Protein AF-A0AA36F3V0-F1 (afdb_monomer)

Sequence (185 aa):
MLFAIDFTSKLYITPETAMGKCVNALGNEHSEYIESVSRIADLITYQSKSPWLWPQFLFNLHPYGNEAAKCLKYLHDFTDKVIEERSALYLKDSKEKTDNEEGDTQRKKMAFLDTLLDHLHKGEIDKKSLREVDTFMFEGHDTTAAGINWTLYFIAAYPHVQKKLQEEVDDFYVVLIFIMRARDS

Organism: Octopus vulgaris (NCBI:txid6645)

Solvent-accessible surface area (backbone atoms only — not comparable to full-atom values): 10494 Å² total; per-residue (Å²): 111,71,70,56,56,54,54,54,57,51,64,60,50,51,57,24,58,40,66,62,44,70,59,83,78,53,62,78,61,48,58,54,54,54,50,34,53,51,50,44,53,52,51,52,53,51,38,73,75,32,75,83,42,62,51,64,70,53,24,58,71,34,73,64,32,55,51,43,52,51,38,50,50,52,50,50,58,50,50,52,52,53,50,52,57,51,53,55,50,49,56,49,60,55,54,61,46,73,78,54,77,88,78,76,88,70,77,67,82,66,27,65,49,54,54,50,51,51,36,38,76,71,65,76,45,56,76,71,61,62,54,49,50,59,52,53,66,56,61,57,47,61,57,51,50,50,52,51,51,52,51,52,49,51,35,72,74,32,64,72,57,38,52,52,54,50,52,57,51,53,52,48,51,55,51,49,53,49,54,55,54,64,71,79,108

InterPro domains:
  IPR001128 Cytochrome P450 [PF00067] (17-171)
  IPR036396 Cytochrome P450 superfamily [G3DSA:1.10.630.10] (5-174)
  IPR036396 Cytochrome P450 superfamily [SSF48264] (14-172)
  IPR050196 Cytochrome P450 Monooxygenases [PTHR24291] (13-171)

Structure (mmCIF, N/CA/C/O backbone):
data_AF-A0AA36F3V0-F1
#
_entry.id   AF-A0AA36F3V0-F1
#
loop_
_atom_site.group_PDB
_atom_site.id
_atom_site.type_symbol
_atom_site.label_atom_id
_atom_site.label_alt_id
_atom_site.label_comp_id
_atom_site.label_asym_id
_atom_site.label_entity_id
_atom_site.label_seq_id
_atom_site.pdbx_PDB_ins_code
_atom_site.Cartn_x
_atom_site.Cartn_y
_atom_site.Cartn_z
_atom_site.occupancy
_atom_site.B_iso_or_equiv
_atom_site.auth_seq_id
_atom_site.auth_comp_id
_atom_site.auth_asym_id
_atom_site.auth_atom_id
_atom_site.pdbx_PDB_model_num
ATOM 1 N N . MET A 1 1 ? 20.977 2.489 -6.189 1.00 26.64 1 MET A N 1
ATOM 2 C CA . MET A 1 1 ? 20.436 3.865 -6.262 1.00 26.64 1 MET A CA 1
ATOM 3 C C . MET A 1 1 ? 19.108 3.908 -7.020 1.00 26.64 1 MET A C 1
ATOM 5 O O . MET A 1 1 ? 18.142 4.354 -6.427 1.00 26.64 1 MET A O 1
ATOM 9 N N . LEU A 1 2 ? 19.005 3.348 -8.237 1.00 28.84 2 LEU A N 1
ATOM 10 C CA . LEU A 1 2 ? 17.730 3.231 -8.981 1.00 28.84 2 LEU A CA 1
ATOM 11 C C . LEU A 1 2 ? 16.624 2.462 -8.224 1.00 28.84 2 LEU A C 1
ATOM 13 O O . LEU A 1 2 ? 15.503 2.941 -8.141 1.00 28.84 2 LEU A O 1
ATOM 17 N N . PHE A 1 3 ? 16.962 1.350 -7.560 1.00 31.94 3 PHE A N 1
ATOM 18 C CA . PHE A 1 3 ? 16.005 0.587 -6.737 1.00 31.94 3 PHE A CA 1
ATOM 19 C C . PHE A 1 3 ? 15.422 1.372 -5.548 1.00 31.94 3 PHE A C 1
ATOM 21 O O . PHE A 1 3 ? 14.297 1.111 -5.141 1.00 31.94 3 PHE A O 1
ATOM 28 N N . ALA A 1 4 ? 16.174 2.331 -4.995 1.00 30.61 4 ALA A N 1
ATOM 29 C CA . ALA A 1 4 ? 15.705 3.138 -3.871 1.00 30.61 4 ALA A CA 1
ATOM 30 C C . ALA A 1 4 ? 14.716 4.215 -4.341 1.00 30.61 4 ALA A C 1
ATOM 32 O O . ALA A 1 4 ? 13.700 4.415 -3.697 1.00 30.61 4 ALA A O 1
ATOM 33 N N . ILE A 1 5 ? 14.973 4.841 -5.497 1.00 34.53 5 ILE A N 1
ATOM 34 C CA . ILE A 1 5 ? 14.104 5.877 -6.080 1.00 34.53 5 ILE A CA 1
ATOM 35 C C . ILE A 1 5 ? 12.755 5.278 -6.530 1.00 34.53 5 ILE A C 1
ATOM 37 O O . ILE A 1 5 ? 11.708 5.898 -6.339 1.00 34.53 5 ILE A O 1
ATOM 41 N N . ASP A 1 6 ? 12.761 4.050 -7.056 1.00 45.22 6 ASP A N 1
ATOM 42 C CA . ASP A 1 6 ? 11.543 3.313 -7.420 1.00 45.22 6 ASP A CA 1
ATOM 43 C C . ASP A 1 6 ? 10.702 2.897 -6.208 1.00 45.22 6 ASP A C 1
ATOM 45 O O . ASP A 1 6 ? 9.479 2.938 -6.277 1.00 45.22 6 ASP A O 1
ATOM 49 N N . PHE A 1 7 ? 11.327 2.484 -5.104 1.00 41.75 7 PHE A N 1
ATOM 50 C CA . PHE A 1 7 ? 10.587 2.086 -3.905 1.00 41.75 7 PHE A CA 1
ATOM 51 C C . PHE A 1 7 ? 9.895 3.288 -3.256 1.00 41.75 7 PHE A C 1
ATOM 53 O O . PHE A 1 7 ? 8.704 3.221 -2.960 1.00 41.75 7 PHE A O 1
ATOM 60 N N . THR A 1 8 ? 10.601 4.419 -3.113 1.00 44.47 8 THR A N 1
ATOM 61 C CA . THR A 1 8 ? 9.999 5.613 -2.514 1.00 44.47 8 THR A CA 1
ATOM 62 C C . THR A 1 8 ? 8.872 6.141 -3.405 1.00 44.47 8 THR A C 1
ATOM 64 O O . THR A 1 8 ? 7.747 6.217 -2.926 1.00 44.47 8 THR A O 1
ATOM 67 N N . SER A 1 9 ? 9.115 6.404 -4.703 1.00 49.09 9 SER A N 1
ATOM 68 C CA . SER A 1 9 ? 8.115 6.939 -5.664 1.00 49.09 9 SER A CA 1
ATOM 69 C C . SER A 1 9 ? 6.788 6.160 -5.695 1.00 49.09 9 SER A C 1
ATOM 71 O O . SER A 1 9 ? 5.719 6.765 -5.747 1.00 49.09 9 SER A O 1
ATOM 73 N N . LYS A 1 10 ? 6.835 4.827 -5.606 1.00 52.16 10 LYS A N 1
ATOM 74 C CA . LYS A 1 10 ? 5.654 3.946 -5.673 1.00 52.16 10 LYS A CA 1
ATOM 75 C C . LYS A 1 10 ? 4.812 3.962 -4.397 1.00 52.16 10 LYS A C 1
ATOM 77 O O . LYS A 1 10 ? 3.583 3.881 -4.466 1.00 52.16 10 LYS A O 1
ATOM 82 N N . LEU A 1 11 ? 5.459 4.128 -3.249 1.00 51.06 11 LEU A N 1
ATOM 83 C CA . LEU A 1 11 ? 4.775 4.283 -1.973 1.00 51.06 11 LEU A CA 1
ATOM 84 C C . LEU A 1 11 ? 4.062 5.647 -1.867 1.00 51.06 11 LEU A C 1
ATOM 86 O O . LEU A 1 11 ? 3.055 5.744 -1.174 1.00 51.06 11 LEU A O 1
ATOM 90 N N . TYR A 1 12 ? 4.504 6.669 -2.619 1.00 50.97 12 TYR A N 1
ATOM 91 C CA . TYR A 1 12 ? 3.799 7.960 -2.705 1.00 50.97 12 TYR A CA 1
ATOM 92 C C . TYR A 1 12 ? 2.482 7.883 -3.506 1.00 50.97 12 TYR A C 1
ATOM 94 O O . TYR A 1 12 ? 1.536 8.583 -3.172 1.00 50.97 12 TYR A O 1
ATOM 102 N N . ILE A 1 13 ? 2.374 7.038 -4.542 1.00 55.84 13 ILE A N 1
ATOM 103 C CA . ILE A 1 13 ? 1.242 7.078 -5.502 1.00 55.84 13 ILE A CA 1
ATOM 104 C C . ILE A 1 13 ? 0.014 6.276 -5.023 1.00 55.84 13 ILE A C 1
ATOM 106 O O . ILE A 1 13 ? -1.134 6.635 -5.313 1.00 55.84 13 ILE A O 1
ATOM 110 N N . THR A 1 14 ? 0.232 5.177 -4.295 1.00 58.88 14 THR A N 1
ATOM 111 C CA . THR A 1 14 ? -0.836 4.230 -3.911 1.00 58.88 14 THR A CA 1
ATOM 112 C C . THR A 1 14 ? -1.824 4.824 -2.895 1.00 58.88 14 THR A C 1
ATOM 114 O O . THR A 1 14 ? -3.032 4.755 -3.144 1.00 58.88 14 THR A O 1
ATOM 117 N N . PRO A 1 15 ? -1.369 5.485 -1.810 1.00 58.41 15 PRO A N 1
ATOM 118 C CA . PRO A 1 15 ? -2.260 6.165 -0.871 1.00 58.41 15 PRO A CA 1
ATOM 119 C C . PRO A 1 15 ? -3.047 7.303 -1.522 1.00 58.41 15 PRO A C 1
ATOM 121 O O . PRO A 1 15 ? -4.247 7.434 -1.288 1.00 58.41 15 PRO A O 1
ATOM 124 N N . GLU A 1 16 ? -2.405 8.069 -2.409 1.00 58.50 16 GLU A N 1
ATOM 125 C CA . GLU A 1 16 ? -3.041 9.183 -3.122 1.00 58.50 16 GLU A CA 1
ATOM 126 C C . GLU A 1 16 ? -4.192 8.718 -4.020 1.00 58.50 16 GLU A C 1
ATOM 128 O O . GLU A 1 16 ? -5.265 9.327 -4.044 1.00 58.50 16 GLU A O 1
ATOM 133 N N . THR A 1 17 ? -3.997 7.595 -4.711 1.00 57.75 17 THR A N 1
ATOM 134 C CA . THR A 1 17 ? -4.972 7.055 -5.667 1.00 57.75 17 THR A CA 1
ATOM 135 C C . THR A 1 17 ? -6.098 6.275 -4.978 1.00 57.75 17 THR A C 1
ATOM 137 O O . THR A 1 17 ? -7.255 6.379 -5.388 1.00 57.75 17 THR A O 1
ATOM 140 N N . ALA A 1 18 ? -5.793 5.511 -3.921 1.00 58.06 18 ALA A N 1
ATOM 141 C CA . ALA A 1 18 ? -6.774 4.678 -3.218 1.00 58.06 18 ALA A CA 1
ATOM 142 C C . ALA A 1 18 ? -7.636 5.469 -2.214 1.00 58.06 18 ALA A C 1
ATOM 144 O O . ALA A 1 18 ? -8.846 5.239 -2.134 1.00 58.06 18 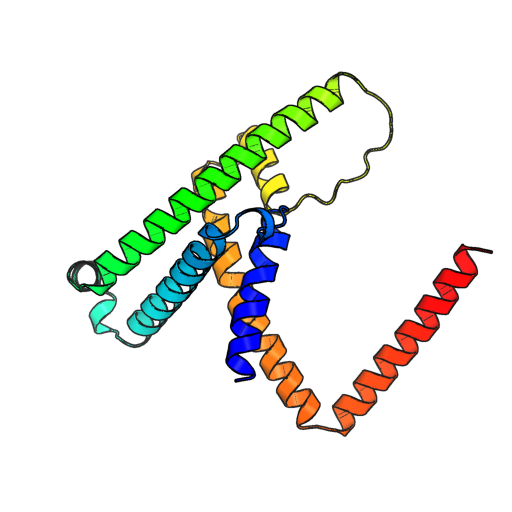ALA A O 1
ATOM 145 N N . MET A 1 19 ? -7.042 6.424 -1.482 1.00 61.78 19 MET A N 1
ATOM 146 C CA . MET A 1 19 ? -7.750 7.247 -0.487 1.00 61.78 19 MET A CA 1
ATOM 147 C C . MET A 1 19 ? -8.376 8.517 -1.100 1.00 61.78 19 MET A C 1
ATOM 149 O O . MET A 1 19 ? -9.265 9.129 -0.500 1.00 61.78 19 MET A O 1
ATOM 153 N N . GLY A 1 20 ? -7.976 8.902 -2.319 1.00 54.28 20 GLY A N 1
ATOM 154 C CA . GLY A 1 20 ? -8.553 10.019 -3.082 1.00 54.28 20 GLY A CA 1
ATOM 155 C C . GLY A 1 20 ? -8.263 11.411 -2.506 1.00 54.28 20 GLY A C 1
ATOM 156 O O . GLY A 1 20 ? -9.019 12.350 -2.747 1.00 54.28 20 GLY A O 1
ATOM 157 N N . LYS A 1 21 ? -7.174 11.551 -1.745 1.00 55.44 21 LYS A N 1
ATOM 158 C CA . LYS A 1 21 ? -6.619 12.828 -1.271 1.00 55.44 21 LYS A CA 1
ATOM 159 C C . LYS A 1 21 ? -5.139 12.844 -1.643 1.00 55.44 21 LYS A C 1
ATOM 161 O O . LYS A 1 21 ? -4.474 11.827 -1.470 1.00 55.44 21 LYS A O 1
ATOM 166 N N . CYS A 1 22 ? -4.614 13.976 -2.119 1.00 46.00 22 CYS A N 1
ATOM 167 C CA . CYS A 1 22 ? -3.167 14.155 -2.234 1.00 46.00 22 CYS A CA 1
ATOM 168 C C . CYS A 1 22 ? -2.576 14.069 -0.821 1.00 46.00 22 CYS A C 1
ATOM 170 O O . CYS A 1 22 ? -2.712 14.996 -0.021 1.00 46.00 22 CYS A O 1
ATOM 172 N N . VAL A 1 23 ? -1.959 12.938 -0.499 1.00 50.69 23 VAL A N 1
ATOM 173 C CA . VAL A 1 23 ? -1.292 12.661 0.778 1.00 50.69 23 VAL A CA 1
ATOM 174 C C . VAL A 1 23 ? -0.103 13.616 0.974 1.00 50.69 23 VAL A C 1
ATOM 176 O O . VAL A 1 23 ? 0.283 13.900 2.104 1.00 50.69 23 VAL A O 1
ATOM 179 N N . ASN A 1 24 ? 0.358 14.269 -0.101 1.00 44.59 24 ASN A N 1
ATOM 180 C CA . ASN A 1 24 ? 1.219 15.459 -0.076 1.00 44.59 24 ASN A CA 1
ATOM 181 C C . ASN A 1 24 ? 0.695 16.666 0.745 1.00 44.59 24 ASN A C 1
ATOM 183 O O . ASN A 1 24 ? 1.465 17.584 1.021 1.00 44.59 24 ASN A O 1
ATOM 187 N N . ALA A 1 25 ? -0.576 16.704 1.165 1.00 42.97 25 ALA A N 1
ATOM 188 C CA . ALA A 1 25 ? -1.109 17.787 2.002 1.00 42.97 25 ALA A CA 1
ATOM 189 C C . ALA A 1 25 ? -0.747 17.676 3.505 1.00 42.97 25 ALA A C 1
ATOM 191 O O . ALA A 1 25 ? -1.062 18.594 4.260 1.00 42.97 25 ALA A O 1
ATOM 192 N N . LEU A 1 26 ? -0.109 16.578 3.946 1.00 44.53 26 LEU A N 1
ATOM 193 C CA . LEU A 1 26 ? 0.084 16.233 5.371 1.00 44.53 26 LEU A CA 1
ATOM 194 C C . LEU A 1 26 ? 1.526 16.363 5.913 1.00 44.53 26 LEU A C 1
ATOM 196 O O . LEU A 1 26 ? 1.774 16.059 7.077 1.00 44.53 26 LEU A O 1
ATOM 200 N N . GLY A 1 27 ? 2.487 16.875 5.138 1.00 55.47 27 GLY A N 1
ATOM 201 C CA . GLY A 1 27 ? 3.830 17.194 5.656 1.00 55.47 27 GLY A CA 1
ATOM 202 C C . GLY A 1 27 ? 4.539 16.017 6.359 1.00 55.47 27 GLY A C 1
ATOM 203 O O . GLY A 1 27 ? 4.575 14.912 5.827 1.00 55.47 27 GLY A O 1
ATOM 204 N N . ASN A 1 28 ? 5.120 16.260 7.544 1.00 56.44 28 ASN A N 1
ATOM 205 C CA . ASN A 1 28 ? 5.977 15.320 8.298 1.00 56.44 28 ASN A CA 1
ATOM 206 C C . ASN A 1 28 ? 5.292 13.984 8.681 1.00 56.44 28 ASN A C 1
ATOM 208 O O . ASN A 1 28 ? 5.980 12.986 8.861 1.00 56.44 28 ASN A O 1
ATOM 212 N N . GLU A 1 29 ? 3.956 13.930 8.767 1.00 56.84 29 GLU A N 1
ATOM 213 C CA . GLU A 1 29 ? 3.217 12.684 9.067 1.00 56.84 29 GLU A CA 1
ATOM 214 C C . GLU A 1 29 ? 3.319 11.654 7.920 1.00 56.84 29 GLU A C 1
ATOM 216 O O . GLU A 1 29 ? 3.210 10.446 8.129 1.00 56.84 29 GLU A O 1
ATOM 221 N N . HIS A 1 30 ? 3.604 12.116 6.698 1.00 57.97 30 HIS A N 1
ATOM 222 C CA . HIS A 1 30 ? 3.760 11.277 5.512 1.00 57.97 30 HIS A CA 1
ATOM 223 C C . HIS A 1 30 ? 4.981 10.352 5.591 1.00 57.97 30 HIS A C 1
ATOM 225 O O . HIS A 1 30 ? 4.923 9.211 5.127 1.00 57.97 30 HIS A O 1
ATOM 231 N N . SER A 1 31 ? 6.113 10.831 6.123 1.00 65.44 31 SER A N 1
ATOM 232 C CA . SER A 1 31 ? 7.315 9.995 6.214 1.00 65.44 31 SER A CA 1
ATOM 233 C C . SER A 1 31 ? 7.139 8.893 7.246 1.00 65.44 31 SER A C 1
ATOM 235 O O . SER A 1 31 ? 7.567 7.774 6.997 1.00 65.44 31 SER A O 1
ATOM 237 N N . GLU A 1 32 ? 6.458 9.183 8.356 1.00 72.69 32 GLU A N 1
ATOM 238 C CA . GLU A 1 32 ? 6.246 8.227 9.444 1.00 72.69 32 GLU A CA 1
ATOM 239 C C . GLU A 1 32 ? 5.285 7.094 9.060 1.00 72.69 32 GLU A C 1
ATOM 241 O O . GLU A 1 32 ? 5.544 5.936 9.396 1.00 72.69 32 GLU A O 1
ATOM 246 N N . TYR A 1 33 ? 4.210 7.384 8.313 1.00 74.44 33 TYR A N 1
ATOM 247 C CA . TYR A 1 33 ? 3.323 6.343 7.775 1.00 74.44 33 TYR A CA 1
ATOM 248 C C . TYR A 1 33 ? 4.072 5.415 6.819 1.00 74.44 33 TYR A C 1
ATOM 250 O O . TYR A 1 33 ? 4.050 4.195 6.973 1.00 74.44 33 TYR A O 1
ATOM 258 N N . ILE A 1 34 ? 4.798 6.003 5.870 1.00 71.12 34 ILE A N 1
ATOM 259 C CA . ILE A 1 34 ? 5.607 5.269 4.898 1.00 71.12 34 ILE A CA 1
ATOM 260 C C . ILE A 1 34 ? 6.680 4.415 5.571 1.00 71.12 34 ILE A C 1
ATOM 262 O O . ILE A 1 34 ? 6.855 3.246 5.226 1.00 71.12 34 ILE A O 1
ATOM 266 N N . GLU A 1 35 ? 7.386 4.986 6.541 1.00 79.00 35 GLU A N 1
ATOM 267 C CA . GLU A 1 35 ? 8.418 4.294 7.300 1.00 79.00 35 GLU A CA 1
ATOM 268 C C . GLU A 1 35 ? 7.816 3.136 8.101 1.00 79.00 35 GLU A C 1
ATOM 270 O O . GLU A 1 35 ? 8.361 2.034 8.092 1.00 79.00 35 GLU A O 1
ATOM 275 N N . SER A 1 36 ? 6.644 3.341 8.707 1.00 81.38 36 SER A N 1
ATOM 276 C CA . SER A 1 36 ? 5.917 2.296 9.433 1.00 81.38 36 SER A CA 1
ATOM 277 C C . SER A 1 36 ? 5.482 1.150 8.516 1.00 81.38 36 SER A C 1
ATOM 279 O O . SER A 1 36 ? 5.651 -0.015 8.879 1.00 81.38 36 SER A O 1
ATOM 281 N N . VAL A 1 37 ? 4.978 1.455 7.315 1.00 75.75 37 VAL A N 1
ATOM 282 C CA . VAL A 1 37 ? 4.603 0.449 6.305 1.00 75.75 37 VAL A CA 1
ATOM 283 C C . VAL A 1 37 ? 5.824 -0.346 5.843 1.00 75.75 37 VAL A C 1
ATOM 285 O O . VAL A 1 37 ? 5.805 -1.578 5.876 1.00 75.75 37 VAL A O 1
ATOM 288 N N . SER A 1 38 ? 6.912 0.342 5.482 1.00 77.94 38 SER A N 1
ATOM 289 C CA . SER A 1 38 ? 8.169 -0.302 5.080 1.00 77.94 38 SER A CA 1
ATOM 290 C C . SER A 1 38 ? 8.717 -1.188 6.197 1.00 77.94 38 SER A C 1
ATOM 292 O O . SER A 1 38 ? 9.179 -2.302 5.947 1.00 77.94 38 SER A O 1
ATOM 294 N N . ARG A 1 39 ? 8.630 -0.728 7.450 1.00 83.38 39 ARG A N 1
ATOM 295 C CA . ARG A 1 39 ? 9.113 -1.485 8.602 1.00 83.38 39 ARG A CA 1
ATOM 296 C C . ARG A 1 39 ? 8.295 -2.750 8.838 1.00 83.38 39 ARG A C 1
ATOM 298 O O . ARG A 1 39 ? 8.876 -3.798 9.112 1.00 83.38 39 ARG A O 1
ATOM 305 N N . ILE A 1 40 ? 6.971 -2.684 8.700 1.00 82.75 40 ILE A N 1
ATOM 306 C CA . ILE A 1 40 ? 6.099 -3.865 8.779 1.00 82.75 40 ILE A CA 1
ATOM 307 C C . ILE A 1 40 ? 6.453 -4.872 7.677 1.00 82.75 40 ILE A C 1
ATOM 309 O O . ILE A 1 40 ? 6.588 -6.060 7.974 1.00 82.75 40 ILE A O 1
ATOM 313 N N . ALA A 1 41 ? 6.674 -4.420 6.438 1.00 78.12 41 ALA A N 1
ATOM 314 C CA . ALA A 1 41 ? 7.063 -5.294 5.328 1.00 78.12 41 ALA A CA 1
ATOM 315 C C . ALA A 1 41 ? 8.388 -6.035 5.593 1.00 78.12 41 ALA A C 1
ATOM 317 O O . ALA A 1 41 ? 8.487 -7.249 5.368 1.00 78.12 41 ALA A O 1
ATOM 318 N N . ASP A 1 42 ? 9.385 -5.342 6.149 1.00 80.75 42 ASP A N 1
ATOM 319 C CA . ASP A 1 42 ? 10.658 -5.948 6.554 1.00 80.75 42 ASP A CA 1
ATOM 320 C C . ASP A 1 42 ? 10.467 -7.011 7.642 1.00 80.75 42 ASP A C 1
ATOM 322 O O . ASP A 1 42 ? 11.038 -8.104 7.564 1.00 80.75 42 ASP A O 1
ATOM 326 N N . LEU A 1 43 ? 9.643 -6.713 8.652 1.00 82.81 43 LEU A N 1
ATOM 327 C CA . LEU A 1 43 ? 9.354 -7.629 9.756 1.00 82.81 43 LEU A CA 1
ATOM 328 C C . LEU A 1 43 ? 8.617 -8.885 9.269 1.00 82.81 43 LEU A C 1
ATOM 330 O O . LEU A 1 43 ? 8.991 -9.994 9.658 1.00 82.81 43 LEU A O 1
ATOM 334 N N . ILE A 1 44 ? 7.640 -8.738 8.369 1.00 80.25 44 ILE A N 1
ATOM 335 C CA . ILE A 1 44 ? 6.926 -9.860 7.737 1.00 80.25 44 ILE A CA 1
ATOM 336 C C . ILE A 1 44 ? 7.888 -10.701 6.893 1.00 80.25 44 ILE A C 1
ATOM 338 O O . ILE A 1 44 ? 7.876 -11.932 6.964 1.00 80.25 44 ILE A O 1
ATOM 342 N N . THR A 1 45 ? 8.769 -10.061 6.123 1.00 80.56 45 THR A N 1
ATOM 343 C CA . THR A 1 45 ? 9.775 -10.757 5.309 1.00 80.56 45 THR A CA 1
ATOM 344 C C . THR A 1 45 ? 10.750 -11.541 6.184 1.00 80.56 45 THR A C 1
ATOM 346 O O . THR A 1 45 ? 11.107 -12.682 5.872 1.00 80.56 45 THR A O 1
ATOM 349 N N . TYR A 1 46 ? 11.175 -10.955 7.302 1.00 81.31 46 TYR A N 1
ATOM 350 C CA . TYR A 1 46 ? 12.043 -11.615 8.269 1.00 81.31 46 TYR A CA 1
ATOM 351 C C . TYR A 1 46 ? 11.349 -12.807 8.938 1.00 81.31 46 TYR A C 1
ATOM 353 O O . TYR A 1 46 ? 11.937 -13.888 9.023 1.00 81.31 46 TYR A O 1
ATOM 361 N N . GLN A 1 47 ? 10.087 -12.642 9.349 1.00 81.94 47 GLN A N 1
ATOM 362 C CA . GLN A 1 47 ? 9.267 -13.719 9.904 1.00 81.94 47 GLN A CA 1
ATOM 363 C C . GLN A 1 47 ? 9.071 -14.852 8.889 1.00 81.94 47 GLN A C 1
ATOM 365 O O . GLN A 1 47 ? 9.224 -16.024 9.227 1.00 81.94 47 GLN A O 1
ATOM 370 N N . SER A 1 48 ? 8.823 -14.517 7.623 1.00 78.31 48 SER A N 1
ATOM 371 C CA . SER A 1 48 ? 8.660 -15.489 6.534 1.00 78.31 48 SER A CA 1
ATOM 372 C C . SER A 1 48 ? 9.918 -16.336 6.320 1.00 78.31 48 SER A C 1
ATOM 374 O O . SER A 1 48 ? 9.825 -17.534 6.066 1.00 78.31 48 SER A O 1
ATOM 376 N N . LYS A 1 49 ? 11.104 -15.736 6.484 1.00 81.06 49 LYS A N 1
ATOM 377 C CA . LYS A 1 49 ? 12.407 -16.418 6.378 1.00 81.06 49 LYS A CA 1
ATOM 378 C C . LYS A 1 49 ? 12.819 -17.175 7.646 1.00 81.06 49 LYS A C 1
ATOM 380 O O . LYS A 1 49 ? 13.801 -17.913 7.605 1.00 81.06 49 LYS A O 1
ATOM 385 N N . SER A 1 50 ? 12.087 -17.007 8.747 1.00 84.81 50 SER A N 1
ATOM 386 C CA . SER A 1 50 ? 12.444 -17.524 10.072 1.00 84.81 50 SER A CA 1
ATOM 387 C C . SER A 1 50 ? 11.322 -18.407 10.635 1.00 84.81 50 SER A C 1
ATOM 389 O O . SER A 1 50 ? 10.529 -17.934 11.451 1.00 84.81 50 SER A O 1
ATOM 391 N N . PRO A 1 51 ? 11.239 -19.700 10.257 1.00 86.94 51 PRO A N 1
ATOM 392 C CA . PRO A 1 51 ? 10.126 -20.576 10.644 1.00 86.94 51 PRO A CA 1
ATOM 393 C C . PRO A 1 51 ? 9.894 -20.719 12.156 1.00 86.94 51 PRO A C 1
ATOM 395 O O . PRO A 1 51 ? 8.777 -20.973 12.601 1.00 86.94 51 PRO A O 1
ATOM 398 N N . TRP A 1 52 ? 10.929 -20.508 12.975 1.00 87.12 52 TRP A N 1
ATOM 399 C CA . TRP A 1 52 ? 10.829 -20.519 14.440 1.00 87.12 52 TRP A CA 1
ATOM 400 C C . TRP A 1 52 ? 10.071 -19.313 15.023 1.00 87.12 52 TRP A C 1
ATOM 402 O O . TRP A 1 52 ? 9.701 -19.344 16.191 1.00 87.12 52 TRP A O 1
ATOM 412 N N . LEU A 1 53 ? 9.816 -18.266 14.232 1.00 84.94 53 LEU A N 1
ATOM 413 C CA . LEU A 1 53 ? 9.020 -17.093 14.616 1.00 84.94 53 LEU A CA 1
ATOM 414 C C . LEU A 1 53 ? 7.578 -17.143 14.084 1.00 84.94 53 LEU A C 1
ATOM 416 O O . LEU A 1 53 ? 6.840 -16.171 14.226 1.00 84.94 53 LEU A O 1
ATOM 420 N N . TRP A 1 54 ? 7.152 -18.247 13.466 1.00 84.25 54 TRP A N 1
ATOM 421 C CA . TRP A 1 54 ? 5.761 -18.412 13.026 1.00 84.25 54 TRP A CA 1
ATOM 422 C C . TRP A 1 54 ? 4.772 -18.595 14.182 1.00 84.25 54 TRP A C 1
ATOM 424 O O . TRP A 1 54 ? 3.675 -18.041 14.104 1.00 84.25 54 TRP A O 1
ATOM 434 N N . PRO A 1 55 ? 5.104 -19.314 15.276 1.00 89.44 55 PRO A N 1
ATOM 435 C CA . PRO A 1 55 ? 4.211 -19.374 16.423 1.00 89.44 55 PRO A CA 1
ATOM 436 C C . PRO A 1 55 ? 4.036 -17.985 17.047 1.00 89.44 55 PRO A C 1
ATOM 438 O O . PRO A 1 55 ? 5.008 -17.368 17.489 1.00 89.44 55 PRO A O 1
ATOM 441 N N . GLN A 1 56 ? 2.785 -17.523 17.144 1.00 79.88 56 GLN A N 1
ATOM 442 C CA . GLN A 1 56 ? 2.440 -16.176 17.623 1.00 79.88 56 GLN A CA 1
ATOM 443 C C . GLN A 1 56 ? 3.080 -15.844 18.979 1.00 79.88 56 GLN A C 1
ATOM 445 O O . GLN A 1 56 ? 3.501 -14.718 19.216 1.00 79.88 56 GLN A O 1
ATOM 450 N N . PHE A 1 57 ? 3.185 -16.830 19.875 1.00 84.81 57 PHE A N 1
ATOM 451 C CA . PHE A 1 57 ? 3.777 -16.628 21.196 1.00 84.81 57 PHE A CA 1
ATOM 452 C C . PHE A 1 57 ? 5.280 -16.311 21.128 1.00 84.81 57 PHE A C 1
ATOM 454 O O . PHE A 1 57 ? 5.742 -15.434 21.852 1.00 84.81 57 PHE A O 1
ATOM 461 N N . LEU A 1 58 ? 6.032 -16.984 20.245 1.00 83.56 58 LEU A N 1
ATOM 462 C CA . LEU A 1 58 ? 7.468 -16.742 20.057 1.00 83.56 58 LEU A CA 1
ATOM 463 C C . LEU A 1 58 ? 7.698 -15.392 19.396 1.00 83.56 58 LEU A C 1
ATOM 465 O O . LEU A 1 58 ? 8.601 -14.661 19.791 1.00 83.56 58 LEU A O 1
ATOM 469 N N . PHE A 1 59 ? 6.845 -15.043 18.436 1.00 82.25 59 PHE A N 1
ATOM 470 C CA . PHE A 1 59 ? 6.888 -13.743 17.785 1.00 82.25 59 PHE A CA 1
ATOM 471 C C . PHE A 1 59 ? 6.606 -12.597 18.762 1.00 82.25 59 PHE A C 1
ATOM 473 O O . PHE A 1 59 ? 7.368 -11.638 18.815 1.00 82.25 59 PHE A O 1
ATOM 480 N N . ASN A 1 60 ? 5.563 -12.726 19.588 1.00 82.56 60 ASN A N 1
ATOM 481 C CA . ASN A 1 60 ? 5.184 -11.713 20.575 1.00 82.56 60 ASN A CA 1
ATOM 482 C C . ASN A 1 60 ? 6.211 -11.568 21.708 1.00 82.56 60 ASN A C 1
ATOM 484 O O . ASN A 1 60 ? 6.319 -10.496 22.299 1.00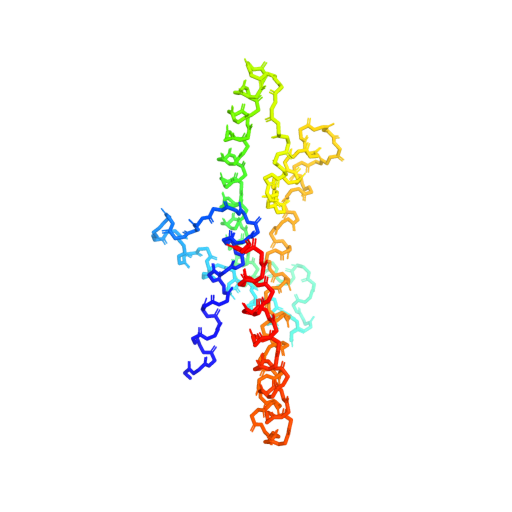 82.56 60 ASN A O 1
ATOM 488 N N . LEU A 1 61 ? 6.955 -12.635 22.019 1.00 85.19 61 LEU A N 1
ATOM 489 C CA . LEU A 1 61 ? 8.059 -12.589 22.979 1.00 85.19 61 LEU A CA 1
ATOM 490 C C . LEU A 1 61 ? 9.315 -11.942 22.376 1.00 85.19 61 LEU A C 1
ATOM 492 O O . LEU A 1 61 ? 10.122 -11.355 23.096 1.00 85.19 61 LEU A O 1
ATOM 496 N N . HIS A 1 62 ? 9.483 -12.037 21.056 1.00 85.12 62 HIS A N 1
ATOM 497 C CA . HIS A 1 62 ? 10.572 -11.392 20.338 1.00 85.12 62 HIS A CA 1
ATOM 498 C C . HIS A 1 62 ? 10.374 -9.861 20.320 1.00 85.12 62 HIS A C 1
ATOM 500 O O . HIS A 1 62 ? 9.248 -9.392 20.136 1.00 85.12 62 HIS A O 1
ATOM 506 N N . PRO A 1 63 ? 11.438 -9.037 20.424 1.00 83.38 63 PRO A N 1
ATOM 507 C CA . PRO A 1 63 ? 11.325 -7.573 20.331 1.00 83.38 63 PRO A CA 1
ATOM 508 C C . PRO A 1 63 ? 10.630 -7.091 19.045 1.00 83.38 63 PRO A C 1
ATOM 510 O O . PRO A 1 63 ? 9.949 -6.068 19.054 1.00 83.38 63 PRO A O 1
ATOM 513 N N . TYR A 1 64 ? 10.737 -7.877 17.971 1.00 82.38 64 TYR A N 1
ATOM 514 C CA . TYR A 1 64 ? 10.070 -7.637 16.688 1.00 82.38 64 TYR A CA 1
ATOM 515 C C . TYR A 1 64 ? 8.543 -7.714 16.759 1.00 82.38 64 TYR A C 1
ATOM 517 O O . TYR A 1 64 ? 7.884 -6.977 16.034 1.00 82.38 64 TYR A O 1
ATOM 525 N N . GLY A 1 65 ? 7.965 -8.538 17.640 1.00 82.56 65 GLY A N 1
ATOM 526 C CA . GLY A 1 65 ? 6.512 -8.581 17.812 1.00 82.56 65 GLY A CA 1
ATOM 527 C C . GLY A 1 65 ? 5.967 -7.294 18.424 1.00 82.56 65 GLY A C 1
ATOM 528 O O . GLY A 1 65 ? 4.956 -6.764 17.971 1.00 82.56 65 GLY A O 1
ATOM 529 N N . ASN A 1 66 ? 6.679 -6.737 19.407 1.00 85.62 66 ASN A N 1
ATOM 530 C CA . ASN A 1 66 ? 6.319 -5.453 20.010 1.00 85.62 66 ASN A CA 1
ATOM 531 C C . ASN A 1 66 ? 6.511 -4.290 19.020 1.00 85.62 66 ASN A C 1
ATOM 533 O O . ASN A 1 66 ? 5.695 -3.375 18.959 1.00 85.62 66 ASN A O 1
ATOM 537 N N . GLU A 1 67 ? 7.569 -4.336 18.211 1.00 87.38 67 GLU A N 1
ATOM 538 C CA . GLU A 1 67 ? 7.802 -3.359 17.146 1.00 87.38 67 GLU A CA 1
ATOM 539 C C . GLU A 1 67 ? 6.699 -3.395 16.078 1.00 87.38 67 GLU A C 1
ATOM 541 O O . GLU A 1 67 ? 6.099 -2.360 15.791 1.00 87.38 67 GLU A O 1
ATOM 546 N N . ALA A 1 6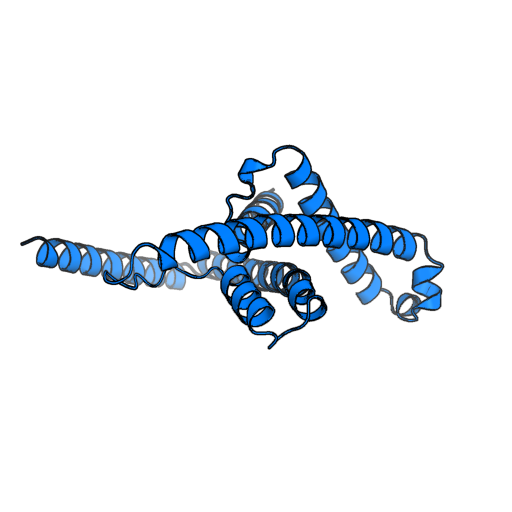8 ? 6.347 -4.585 15.581 1.00 84.31 68 ALA A N 1
ATOM 547 C CA . ALA A 1 68 ? 5.246 -4.767 14.637 1.00 84.31 68 ALA A CA 1
ATOM 548 C C . ALA A 1 68 ? 3.916 -4.255 15.209 1.00 84.31 68 ALA A C 1
ATOM 550 O O . ALA A 1 68 ? 3.178 -3.557 14.519 1.00 84.31 68 ALA A O 1
ATOM 551 N N . ALA A 1 69 ? 3.628 -4.539 16.484 1.00 85.81 69 ALA A N 1
ATOM 552 C CA . ALA A 1 69 ? 2.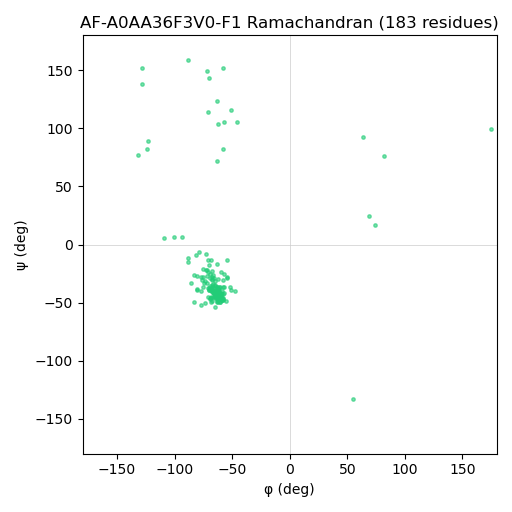414 -4.067 17.144 1.00 85.81 69 ALA A CA 1
ATOM 553 C C . ALA A 1 69 ? 2.346 -2.532 17.242 1.00 85.81 69 ALA A C 1
ATOM 555 O O . ALA A 1 69 ? 1.268 -1.958 17.091 1.00 85.81 69 ALA A O 1
ATOM 556 N N . LYS A 1 70 ? 3.479 -1.852 17.465 1.00 88.00 70 LYS A N 1
ATOM 557 C CA . LYS A 1 70 ? 3.543 -0.380 17.480 1.00 88.00 70 LYS A CA 1
ATOM 558 C C . LYS A 1 70 ? 3.296 0.213 16.098 1.00 88.00 70 LYS A C 1
ATOM 560 O O . LYS A 1 70 ? 2.472 1.117 15.983 1.00 88.00 70 LYS A O 1
ATOM 565 N N . CYS A 1 71 ? 3.970 -0.306 15.072 1.00 84.25 71 CYS A N 1
ATOM 566 C CA . CYS A 1 71 ? 3.776 0.151 13.697 1.00 84.25 71 CYS A CA 1
ATOM 567 C C . CYS A 1 71 ? 2.334 -0.095 13.234 1.00 84.25 71 CYS A C 1
ATOM 569 O O . CYS A 1 71 ? 1.724 0.790 12.646 1.00 84.25 71 CYS A O 1
ATOM 571 N N . LEU A 1 72 ? 1.760 -1.258 13.561 1.00 82.69 72 LEU A N 1
ATOM 572 C CA . LEU A 1 72 ? 0.382 -1.595 13.207 1.00 82.69 72 LEU A CA 1
ATOM 573 C C . LEU A 1 72 ? -0.625 -0.681 13.913 1.00 82.69 72 LEU A C 1
ATOM 575 O O . LEU A 1 72 ? -1.588 -0.233 13.300 1.00 82.69 72 LEU A O 1
ATOM 579 N N . LYS A 1 73 ? -0.384 -0.355 15.189 1.00 85.88 73 LYS A N 1
ATOM 580 C CA . LYS A 1 73 ? -1.211 0.610 15.915 1.00 85.88 73 LYS A CA 1
ATOM 581 C C . LYS A 1 73 ? -1.181 1.985 15.245 1.00 85.88 73 LYS A C 1
ATOM 583 O O . LYS A 1 73 ? -2.237 2.562 15.032 1.00 85.88 73 LYS A O 1
ATOM 588 N N . TYR A 1 74 ? 0.004 2.478 14.886 1.00 84.31 74 TYR A N 1
ATOM 589 C CA . TYR A 1 74 ? 0.138 3.753 14.180 1.00 84.31 74 TYR A CA 1
ATOM 590 C C . TYR A 1 74 ? -0.592 3.737 12.832 1.00 84.31 74 TYR A C 1
ATOM 592 O O . TYR A 1 74 ? -1.296 4.687 12.506 1.00 84.31 74 TYR A O 1
ATOM 600 N N . LEU A 1 75 ? -0.458 2.643 12.074 1.00 77.62 75 LEU A N 1
ATOM 601 C CA . LEU A 1 75 ? -1.126 2.467 10.787 1.00 77.62 75 LEU A CA 1
ATOM 602 C C . LEU A 1 75 ? -2.648 2.564 10.932 1.00 77.62 75 LEU A C 1
ATOM 604 O O . LEU A 1 75 ? -3.285 3.327 10.213 1.00 77.62 75 LEU A O 1
ATOM 608 N N . HIS A 1 76 ? -3.210 1.852 11.909 1.00 79.88 76 HIS A N 1
ATOM 609 C CA . HIS A 1 76 ? -4.641 1.901 12.190 1.00 79.88 76 HIS A CA 1
ATOM 610 C C . HIS A 1 76 ? -5.091 3.283 12.672 1.00 79.88 76 HIS A C 1
ATOM 612 O O . HIS A 1 76 ? -6.085 3.792 12.168 1.00 79.88 76 HIS A O 1
ATOM 618 N N . ASP A 1 77 ? -4.340 3.919 13.577 1.00 83.00 77 ASP A N 1
ATOM 619 C CA . ASP A 1 77 ? -4.646 5.271 14.059 1.00 83.00 77 ASP A CA 1
ATOM 620 C C . ASP A 1 77 ? -4.636 6.289 12.898 1.00 83.00 77 ASP A C 1
ATOM 622 O O . ASP A 1 77 ? -5.448 7.215 12.863 1.00 83.00 77 ASP A O 1
ATOM 626 N N . PHE A 1 78 ? -3.730 6.127 11.927 1.00 77.44 78 PHE A N 1
ATOM 627 C CA . PHE A 1 78 ? -3.679 6.953 10.722 1.00 77.44 78 PHE A CA 1
ATOM 628 C C . PHE A 1 78 ? -4.886 6.704 9.809 1.00 77.44 78 PHE A C 1
ATOM 630 O O . PHE A 1 78 ? -5.559 7.651 9.397 1.00 77.44 78 PHE A O 1
ATOM 637 N N . THR A 1 79 ? -5.193 5.443 9.515 1.00 73.81 79 THR A N 1
ATOM 638 C CA . THR A 1 79 ? -6.311 5.078 8.640 1.00 73.81 79 THR A CA 1
ATOM 639 C C . THR A 1 79 ? -7.656 5.493 9.234 1.00 73.81 79 THR A C 1
ATOM 641 O O . THR A 1 79 ? -8.491 6.042 8.513 1.00 73.81 79 THR A O 1
ATOM 644 N N . ASP A 1 80 ? -7.847 5.343 10.547 1.00 79.50 80 ASP A N 1
ATOM 645 C CA . ASP A 1 80 ? -9.051 5.796 11.248 1.00 79.50 80 ASP A CA 1
ATOM 646 C C . ASP A 1 80 ? -9.253 7.315 11.095 1.00 79.50 80 ASP A C 1
ATOM 648 O O . ASP A 1 80 ? -10.358 7.755 10.768 1.00 79.50 80 ASP A O 1
ATOM 652 N N . LYS A 1 81 ? -8.188 8.124 11.212 1.00 79.75 81 LYS A N 1
ATOM 653 C CA . LYS A 1 81 ? -8.260 9.578 10.962 1.00 79.75 81 LYS A CA 1
ATOM 654 C C . LYS A 1 81 ? -8.680 9.898 9.527 1.00 79.75 81 LYS A C 1
ATOM 656 O O . LYS A 1 81 ? -9.546 10.746 9.312 1.00 79.75 81 LYS A O 1
ATOM 661 N N . VAL A 1 82 ? -8.090 9.225 8.536 1.00 74.88 82 VAL A N 1
ATOM 662 C CA . VAL A 1 82 ? -8.423 9.446 7.117 1.00 74.88 82 VAL A CA 1
ATOM 663 C C . VAL A 1 82 ? -9.884 9.091 6.836 1.00 74.88 82 VAL A C 1
ATOM 665 O O . VAL A 1 82 ? -10.580 9.827 6.129 1.00 74.88 82 VAL A O 1
ATOM 668 N N . ILE A 1 83 ? -10.363 7.986 7.408 1.00 75.31 83 ILE A N 1
ATOM 669 C CA . ILE A 1 83 ? -11.757 7.550 7.314 1.00 75.31 83 ILE A CA 1
ATOM 670 C C . ILE A 1 83 ? -12.691 8.594 7.928 1.00 75.31 83 ILE A C 1
ATOM 672 O O . ILE A 1 83 ? -13.689 8.957 7.303 1.00 75.31 83 ILE A O 1
ATOM 676 N N . GLU A 1 84 ? -12.382 9.097 9.124 1.00 79.69 84 GLU A N 1
ATOM 677 C CA . GLU A 1 84 ? -13.190 10.119 9.792 1.00 79.69 84 GLU A CA 1
ATOM 678 C 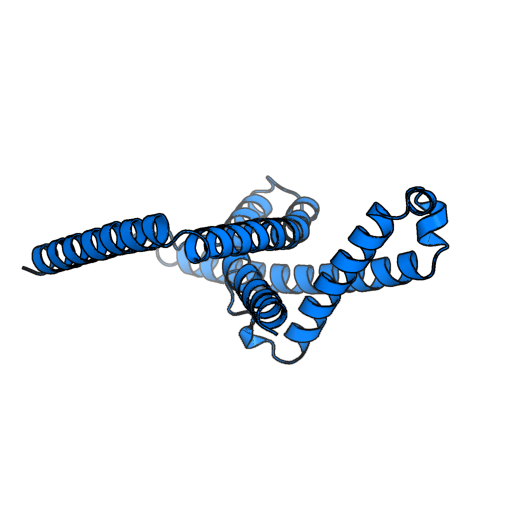C . GLU A 1 84 ? -13.278 11.398 8.954 1.00 79.69 84 GLU A C 1
ATOM 680 O O . GLU A 1 84 ? -14.385 11.866 8.666 1.00 79.69 84 GLU A O 1
ATOM 685 N N . GLU A 1 85 ? -12.146 11.913 8.467 1.00 76.69 85 GLU A N 1
ATOM 686 C CA . GLU A 1 85 ? -12.114 13.092 7.595 1.00 76.69 85 GLU A CA 1
ATOM 687 C C . GLU A 1 85 ? -12.940 12.893 6.318 1.00 76.69 85 GLU A C 1
ATOM 689 O O . GLU A 1 85 ? -13.746 13.754 5.947 1.00 76.69 85 GLU A O 1
ATOM 694 N N . ARG A 1 86 ? -12.770 11.751 5.639 1.00 72.69 86 ARG A N 1
ATOM 695 C CA . ARG A 1 86 ? -13.493 11.449 4.396 1.00 72.69 86 ARG A CA 1
ATOM 696 C C . ARG A 1 86 ? -14.981 11.228 4.632 1.00 72.69 86 ARG A C 1
ATOM 698 O O . ARG A 1 86 ? -15.779 11.730 3.844 1.00 72.69 86 ARG A O 1
ATOM 705 N N . SER A 1 87 ? -15.371 10.562 5.718 1.00 73.12 87 SER A N 1
ATOM 706 C CA . SER A 1 87 ? -16.781 10.381 6.083 1.00 73.12 87 SER A CA 1
ATOM 707 C C . SER A 1 87 ? -17.474 11.724 6.347 1.00 73.12 87 SER A C 1
ATOM 709 O O . SER A 1 87 ? -18.588 11.953 5.871 1.00 73.12 87 SER A O 1
ATOM 711 N N . ALA A 1 88 ? -16.788 12.664 7.009 1.00 75.50 88 ALA A N 1
ATOM 712 C CA . ALA A 1 88 ? -17.303 14.005 7.266 1.00 75.50 88 ALA A CA 1
ATOM 713 C C . ALA A 1 88 ? -17.473 14.823 5.975 1.00 75.50 88 ALA A C 1
ATOM 715 O O . ALA A 1 88 ? -18.462 15.545 5.831 1.00 75.50 88 ALA A O 1
ATOM 716 N N . LEU A 1 89 ? -16.538 14.701 5.024 1.00 72.12 89 LEU A N 1
ATOM 717 C CA . LEU A 1 89 ? -16.662 15.307 3.694 1.00 72.12 89 LEU A CA 1
ATOM 718 C C . LEU A 1 89 ? -17.818 14.692 2.900 1.00 72.12 89 LEU A C 1
ATOM 720 O O . LEU A 1 89 ? -18.601 15.425 2.305 1.00 72.12 89 LEU A O 1
ATOM 724 N N . TYR A 1 90 ? -17.972 13.368 2.944 1.00 69.44 90 TYR A N 1
ATOM 725 C CA . TYR A 1 90 ? -19.044 12.658 2.246 1.00 69.44 90 TYR A CA 1
ATOM 726 C C . TYR A 1 90 ? -20.433 13.076 2.752 1.00 69.44 90 TYR A C 1
ATOM 728 O O . TYR A 1 90 ? -21.341 13.312 1.960 1.00 69.44 90 TYR A O 1
ATOM 736 N N . LEU A 1 91 ? -20.599 13.238 4.069 1.00 70.19 91 LEU A N 1
ATOM 737 C CA . LEU A 1 91 ? -21.847 13.727 4.668 1.00 70.19 91 LEU A CA 1
ATOM 738 C C . LEU A 1 91 ? -22.161 15.185 4.295 1.00 70.19 91 LEU A C 1
ATOM 740 O O . LEU A 1 91 ? -23.334 15.553 4.242 1.00 70.19 91 LEU A O 1
ATOM 744 N N . LYS A 1 92 ? -21.142 16.017 4.038 1.00 70.62 92 LYS A N 1
ATOM 745 C CA . LYS A 1 92 ? -21.324 17.386 3.529 1.00 70.62 92 LYS A CA 1
ATOM 746 C C . LYS A 1 92 ? -21.738 17.383 2.054 1.00 70.62 92 LYS A C 1
ATOM 748 O O . LYS A 1 92 ? -22.783 17.944 1.742 1.00 70.62 92 LYS A O 1
ATOM 753 N N . ASP A 1 93 ? -21.011 16.657 1.201 1.00 67.25 93 ASP A N 1
ATOM 754 C CA . ASP A 1 93 ? -21.334 16.479 -0.230 1.00 67.25 93 ASP A CA 1
ATOM 755 C C . ASP A 1 93 ? -22.737 15.864 -0.418 1.00 67.25 93 ASP A C 1
ATOM 757 O O . ASP A 1 93 ? -23.459 16.208 -1.352 1.00 67.25 93 ASP A O 1
ATOM 761 N N . SER A 1 94 ? -23.149 14.946 0.467 1.00 62.56 94 SER A N 1
ATOM 762 C CA . SER A 1 94 ? -24.474 14.320 0.413 1.00 62.56 94 SER A CA 1
ATOM 763 C C . SER A 1 94 ? -25.601 15.253 0.851 1.00 62.56 94 SER A C 1
ATOM 765 O O . SER A 1 94 ? -26.705 15.093 0.345 1.00 62.56 94 SER A O 1
ATOM 767 N N . LYS A 1 95 ? -25.361 16.195 1.775 1.00 58.84 95 LYS A N 1
ATOM 768 C CA . LYS A 1 95 ? -26.369 17.187 2.191 1.00 58.84 95 LYS A CA 1
ATOM 769 C C . LYS A 1 95 ? -26.567 18.276 1.139 1.00 58.84 95 LYS A C 1
ATOM 771 O O . LYS A 1 95 ? -27.696 18.687 0.916 1.00 58.84 95 LYS A O 1
ATOM 776 N N . GLU A 1 96 ? -25.499 18.694 0.462 1.00 54.06 96 GLU A N 1
ATOM 777 C CA . GLU A 1 96 ? -25.576 19.683 -0.624 1.00 54.06 96 GLU A CA 1
ATOM 778 C C . GLU A 1 96 ? -26.287 19.143 -1.878 1.00 54.06 96 GLU A C 1
ATOM 780 O O . GLU A 1 96 ? -26.878 19.913 -2.632 1.00 54.06 96 GLU A O 1
ATOM 785 N N . LYS A 1 97 ? -26.282 17.819 -2.092 1.00 53.50 97 LYS A N 1
ATOM 786 C CA . LYS A 1 97 ? -27.020 17.167 -3.188 1.00 53.50 97 LYS A CA 1
ATOM 787 C C . LYS A 1 97 ? -28.527 17.066 -2.954 1.00 53.50 97 LYS A C 1
ATOM 789 O O . LYS A 1 97 ? -29.267 17.044 -3.928 1.00 53.50 97 LYS A O 1
ATOM 794 N N . THR A 1 98 ? -28.989 17.007 -1.706 1.00 49.91 98 THR A N 1
ATOM 795 C CA . THR A 1 98 ? -30.429 16.928 -1.404 1.00 49.91 98 THR A CA 1
ATOM 796 C C . THR A 1 98 ? -31.142 18.272 -1.595 1.00 49.91 98 THR A C 1
ATOM 798 O O . THR A 1 98 ? -32.348 18.285 -1.805 1.00 49.91 98 THR A O 1
ATOM 801 N N . ASP A 1 99 ? -30.408 19.392 -1.566 1.00 47.03 99 ASP A N 1
ATOM 802 C CA . ASP A 1 99 ? -30.963 20.737 -1.795 1.00 47.03 99 ASP A CA 1
ATOM 803 C C . ASP A 1 99 ? -30.981 21.153 -3.282 1.00 47.03 99 ASP A C 1
ATOM 805 O O . ASP A 1 99 ? -31.634 22.132 -3.635 1.00 47.03 99 ASP A O 1
ATOM 809 N N . ASN A 1 100 ? -30.308 20.409 -4.166 1.00 42.72 100 ASN A N 1
ATOM 810 C CA . ASN A 1 100 ? -30.276 20.652 -5.611 1.00 42.72 100 ASN A CA 1
ATOM 811 C C . ASN A 1 100 ? -30.552 19.341 -6.362 1.00 42.72 100 ASN A C 1
ATOM 813 O O . ASN A 1 100 ? -29.631 18.696 -6.869 1.00 42.72 100 ASN A O 1
ATOM 817 N N . GLU A 1 101 ? -31.814 18.919 -6.423 1.00 51.56 101 GLU A N 1
ATOM 818 C CA . GLU A 1 101 ? -32.196 17.859 -7.355 1.00 51.56 101 GLU A CA 1
ATOM 819 C C . GLU A 1 101 ? -32.184 18.369 -8.808 1.00 51.56 101 GLU A C 1
ATOM 821 O O . GLU A 1 101 ? -32.481 19.528 -9.086 1.00 51.56 101 GLU A O 1
ATOM 826 N N . GLU A 1 102 ? -31.878 17.438 -9.717 1.00 43.34 102 GLU A N 1
ATOM 827 C CA . GLU A 1 102 ? -31.958 17.535 -11.183 1.00 43.34 102 GLU A CA 1
ATOM 828 C C . GLU A 1 102 ? -30.785 18.213 -11.911 1.00 43.34 102 GLU A C 1
ATOM 830 O O . GLU A 1 102 ? -30.888 19.302 -12.470 1.00 43.34 102 GLU A O 1
ATOM 835 N N . GLY A 1 103 ? -29.666 17.495 -12.041 1.00 37.62 103 GLY A N 1
ATOM 836 C CA . GLY A 1 103 ? -28.677 17.849 -13.057 1.00 37.62 103 GLY A CA 1
ATOM 837 C C . GLY A 1 103 ? -27.402 17.028 -13.003 1.00 37.62 103 GLY A C 1
ATOM 838 O O . GLY A 1 103 ? -26.505 17.335 -12.233 1.00 37.62 103 GLY A O 1
ATOM 839 N N . ASP A 1 104 ? -27.320 16.031 -13.881 1.00 37.28 104 ASP A N 1
ATOM 840 C CA . ASP A 1 104 ? -26.095 15.319 -14.253 1.00 37.28 104 ASP A CA 1
ATOM 841 C C . ASP A 1 104 ? -25.425 14.535 -13.107 1.00 37.28 104 ASP A C 1
ATOM 843 O O . ASP A 1 104 ? -24.557 15.017 -12.379 1.00 37.28 104 ASP A O 1
ATOM 847 N N . THR A 1 105 ? -25.776 13.250 -12.986 1.00 41.12 105 THR A N 1
ATOM 848 C CA . THR A 1 105 ? -24.911 12.250 -12.345 1.00 41.12 105 THR A CA 1
ATOM 849 C C . THR A 1 105 ? -23.618 12.111 -13.151 1.00 41.12 105 THR A C 1
ATOM 851 O O . THR A 1 105 ? -23.361 11.082 -13.781 1.00 41.12 105 THR A O 1
ATOM 854 N N . GLN A 1 106 ? -22.751 13.122 -13.090 1.00 40.25 106 GLN A N 1
ATOM 855 C CA . GLN A 1 106 ? -21.331 12.901 -13.255 1.00 40.25 106 GLN A CA 1
ATOM 856 C C . GLN A 1 106 ? -20.971 11.884 -12.185 1.00 40.25 106 GLN A C 1
ATOM 858 O O . GLN A 1 106 ? -20.958 12.189 -10.990 1.00 40.25 106 GLN A O 1
ATOM 863 N N . ARG A 1 107 ? -20.745 10.638 -12.610 1.00 43.09 107 ARG A N 1
ATOM 864 C CA . ARG A 1 107 ? -20.088 9.608 -11.808 1.00 43.09 107 ARG A CA 1
ATOM 865 C C . ARG A 1 107 ? -18.715 10.162 -11.435 1.00 43.09 107 ARG A C 1
ATOM 867 O O . ARG A 1 107 ? -17.727 9.900 -12.116 1.00 43.09 107 ARG A O 1
ATOM 874 N N . LYS A 1 108 ? -18.669 10.991 -10.388 1.00 47.66 108 LYS A N 1
ATOM 875 C CA . LYS A 1 108 ? -17.453 11.446 -9.721 1.00 47.66 108 LYS A CA 1
ATOM 876 C C . LYS A 1 108 ? -16.700 10.154 -9.447 1.00 47.66 108 LYS A C 1
ATOM 878 O O . LYS A 1 108 ? -17.270 9.273 -8.807 1.00 47.66 108 LYS A O 1
ATOM 883 N N . LYS A 1 109 ? -15.520 9.982 -10.061 1.00 46.84 109 LYS A N 1
ATOM 884 C CA . LYS A 1 109 ? -14.683 8.784 -9.897 1.00 46.84 109 LYS A CA 1
ATOM 885 C C . LYS A 1 109 ? -14.642 8.474 -8.405 1.00 46.84 109 LYS A C 1
ATOM 887 O O . LYS A 1 109 ? -14.017 9.218 -7.657 1.00 46.84 109 LYS A O 1
ATOM 892 N N . MET A 1 110 ? -15.364 7.442 -7.981 1.00 52.75 110 MET A N 1
ATOM 893 C CA . MET A 1 110 ? -15.347 7.032 -6.590 1.00 52.75 110 MET A CA 1
ATOM 894 C C . MET A 1 110 ? -13.972 6.416 -6.394 1.00 52.75 110 MET A C 1
ATOM 896 O O . MET A 1 110 ? -13.638 5.425 -7.048 1.00 52.75 110 MET A O 1
ATOM 900 N N . ALA A 1 111 ? -13.140 7.054 -5.572 1.00 64.81 111 ALA A N 1
ATOM 901 C CA . ALA A 1 111 ? -11.960 6.371 -5.079 1.00 64.81 111 ALA A CA 1
ATOM 902 C C . ALA A 1 111 ? -12.440 5.102 -4.358 1.00 64.81 111 ALA A C 1
ATOM 904 O O . ALA A 1 111 ? -13.559 5.067 -3.844 1.00 64.81 111 ALA A O 1
ATOM 905 N N . PHE A 1 112 ? -11.620 4.056 -4.323 1.00 70.06 112 PHE A N 1
ATOM 906 C CA . PHE A 1 112 ? -11.979 2.784 -3.688 1.00 70.06 112 PHE A CA 1
ATOM 907 C C . PHE A 1 112 ? -12.574 2.981 -2.278 1.00 70.06 112 PHE A C 1
ATOM 909 O O . PHE A 1 112 ? -13.598 2.386 -1.943 1.00 70.06 112 PHE A O 1
ATOM 916 N N . LEU A 1 113 ? -12.004 3.917 -1.511 1.00 71.56 113 LEU A N 1
ATOM 917 C CA . LEU A 1 113 ? -12.491 4.304 -0.188 1.00 71.56 113 LEU A CA 1
ATOM 918 C C . LEU A 1 113 ? -13.902 4.928 -0.191 1.00 71.56 113 LEU A C 1
ATOM 920 O O . LEU A 1 113 ? -14.681 4.661 0.718 1.00 71.56 113 LEU A O 1
ATOM 924 N N . ASP A 1 114 ? -14.264 5.720 -1.204 1.00 72.50 114 ASP A N 1
ATOM 925 C CA . ASP A 1 114 ? -15.594 6.344 -1.307 1.00 72.50 114 ASP A CA 1
ATOM 926 C C . ASP A 1 114 ? -16.696 5.299 -1.535 1.00 72.50 114 ASP A C 1
ATOM 928 O O . ASP A 1 114 ? -17.802 5.437 -1.015 1.00 72.50 114 ASP A O 1
ATOM 932 N N . THR A 1 115 ? -16.392 4.236 -2.285 1.00 74.94 115 THR A N 1
ATOM 933 C CA . THR A 1 115 ? -17.305 3.100 -2.489 1.00 74.94 115 THR A CA 1
ATOM 934 C C . THR A 1 115 ? -17.525 2.331 -1.190 1.00 74.94 115 THR A C 1
ATOM 936 O O . THR A 1 115 ? -18.649 1.956 -0.866 1.00 74.94 115 THR A O 1
ATOM 939 N N . LEU A 1 116 ? -16.461 2.128 -0.411 1.00 75.69 116 LEU A N 1
ATOM 940 C CA . LEU A 1 116 ? -16.567 1.455 0.881 1.00 75.69 116 LEU A CA 1
ATOM 941 C C . LEU A 1 116 ? -17.330 2.301 1.908 1.00 75.69 116 LEU A C 1
ATOM 943 O O . LEU A 1 116 ? -18.148 1.763 2.648 1.00 75.69 116 LEU A O 1
ATOM 947 N N . LEU A 1 117 ? -17.128 3.621 1.931 1.00 75.25 117 LEU A N 1
ATOM 948 C CA . LEU A 1 117 ? -17.893 4.521 2.802 1.00 75.25 117 LEU A CA 1
ATOM 949 C C . LEU A 1 117 ? -19.394 4.514 2.476 1.00 75.25 117 LEU A C 1
ATOM 951 O O . LEU A 1 117 ? -20.213 4.529 3.393 1.00 75.25 117 LEU A O 1
ATOM 955 N N . ASP A 1 118 ? -19.761 4.442 1.195 1.00 77.00 118 ASP A N 1
ATOM 956 C CA . ASP A 1 118 ? -21.159 4.322 0.767 1.00 77.00 118 ASP A CA 1
ATOM 957 C C . ASP A 1 118 ? -21.799 3.017 1.276 1.00 77.00 118 ASP A C 1
ATOM 959 O O . ASP A 1 118 ? -22.862 3.041 1.898 1.00 77.00 118 ASP A O 1
ATOM 963 N N . HIS A 1 119 ? -21.116 1.879 1.117 1.00 78.00 119 HIS A N 1
ATOM 964 C CA . HIS A 1 119 ? -21.587 0.596 1.654 1.00 78.00 119 HIS A CA 1
ATOM 965 C C . HIS A 1 119 ? -21.641 0.579 3.193 1.00 78.00 119 HIS A C 1
ATOM 967 O O . HIS A 1 119 ? -22.547 -0.022 3.774 1.00 78.00 119 HIS A O 1
ATOM 973 N N . LEU A 1 120 ? -20.713 1.265 3.876 1.00 78.50 120 LEU A N 1
ATOM 974 C CA . LEU A 1 120 ? -20.728 1.395 5.337 1.00 78.50 120 LEU A CA 1
ATOM 975 C C . LEU A 1 120 ? -21.964 2.175 5.801 1.00 78.50 120 LEU A C 1
ATOM 977 O O . LEU A 1 120 ? -22.649 1.753 6.730 1.00 78.50 120 LEU A O 1
ATOM 981 N N . HIS A 1 121 ? -22.280 3.293 5.144 1.00 74.75 121 HIS A N 1
ATOM 982 C CA . HIS A 1 121 ? -23.465 4.093 5.464 1.00 74.75 121 HIS A CA 1
ATOM 983 C C . HIS A 1 121 ? -24.779 3.372 5.140 1.00 74.75 121 HIS A C 1
ATOM 985 O O . HIS A 1 121 ? -25.768 3.570 5.845 1.00 74.75 121 HIS A O 1
ATOM 991 N N . LYS A 1 122 ? -24.787 2.497 4.130 1.00 78.81 122 LYS A N 1
ATOM 992 C CA . LYS A 1 122 ? -25.912 1.595 3.831 1.00 78.81 122 LYS A CA 1
ATOM 993 C C . LYS A 1 122 ? -26.058 0.445 4.836 1.00 78.81 122 LYS A C 1
ATOM 995 O O . LYS A 1 122 ? -27.055 -0.270 4.795 1.00 78.81 122 LYS A O 1
ATOM 1000 N N . GLY A 1 123 ? -25.096 0.276 5.748 1.00 76.69 123 GLY A N 1
ATOM 1001 C CA . GLY A 1 123 ? -25.076 -0.810 6.730 1.00 76.69 123 GLY A CA 1
ATOM 1002 C C . GLY A 1 123 ? -24.720 -2.174 6.134 1.00 76.69 123 GLY A C 1
ATOM 1003 O O . GLY 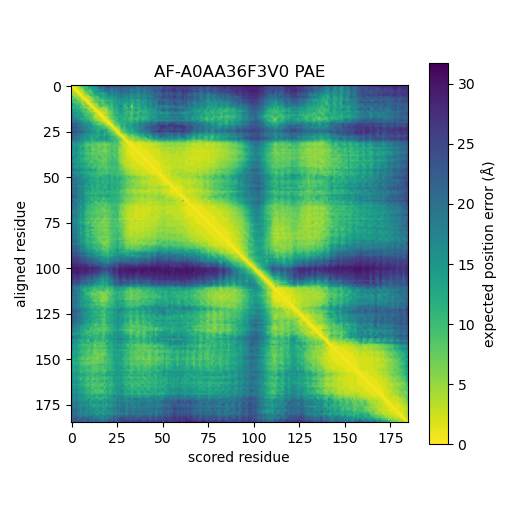A 1 123 ? -24.977 -3.197 6.762 1.00 76.69 123 GLY A O 1
ATOM 1004 N N . GLU A 1 124 ? -24.152 -2.200 4.926 1.00 79.56 124 GLU A N 1
ATOM 1005 C CA . GLU A 1 124 ? -23.797 -3.427 4.201 1.00 79.56 124 GLU A CA 1
ATOM 1006 C C . GLU A 1 124 ? -22.438 -3.987 4.639 1.00 79.56 124 GLU A C 1
ATOM 1008 O O . GLU A 1 124 ? -22.204 -5.192 4.548 1.00 79.56 124 GLU A O 1
ATOM 1013 N N . ILE A 1 125 ? -21.545 -3.123 5.135 1.00 77.81 125 ILE A N 1
ATOM 1014 C CA . ILE A 1 125 ? -20.227 -3.504 5.652 1.00 77.81 125 ILE A CA 1
ATOM 1015 C C . ILE A 1 125 ? -19.995 -2.923 7.049 1.00 77.81 125 ILE A C 1
ATOM 1017 O O . ILE A 1 125 ? -20.532 -1.873 7.392 1.00 77.81 125 ILE A O 1
ATOM 1021 N N . ASP A 1 126 ? -19.177 -3.596 7.858 1.00 76.38 126 ASP A N 1
ATOM 1022 C CA . ASP A 1 126 ? -18.775 -3.115 9.183 1.00 76.38 126 ASP A CA 1
ATOM 1023 C C . ASP A 1 126 ? -17.513 -2.236 9.099 1.00 76.38 126 ASP A C 1
ATOM 1025 O O . ASP A 1 126 ? -16.698 -2.372 8.182 1.00 76.38 126 ASP A O 1
ATOM 1029 N N . LYS A 1 127 ? -17.274 -1.393 10.114 1.00 69.44 127 LYS A N 1
ATOM 1030 C CA . LYS A 1 127 ? -16.018 -0.630 10.248 1.00 69.44 127 LYS A CA 1
ATOM 1031 C C . LYS A 1 127 ? -14.786 -1.535 10.212 1.00 69.44 127 LYS A C 1
ATOM 1033 O O . LYS A 1 127 ? -13.722 -1.107 9.776 1.00 69.44 127 LYS A O 1
ATOM 1038 N N . LYS A 1 128 ? -14.899 -2.798 10.647 1.00 68.81 128 LYS A N 1
ATOM 1039 C CA . LYS A 1 128 ? -13.798 -3.757 10.530 1.00 68.81 128 LYS A CA 1
ATOM 1040 C C . LYS A 1 128 ? -13.445 -4.091 9.079 1.00 68.81 128 LYS A C 1
ATOM 1042 O O . LYS A 1 128 ? -12.262 -4.234 8.807 1.00 68.81 128 LYS A O 1
ATOM 1047 N N . SER A 1 129 ? -14.419 -4.168 8.176 1.00 67.38 129 SER A N 1
ATOM 1048 C CA . SER A 1 129 ? -14.174 -4.379 6.742 1.00 67.38 129 SER A CA 1
ATOM 1049 C C . SER A 1 129 ? -13.522 -3.158 6.096 1.00 67.38 129 SER A C 1
ATOM 1051 O O . SER A 1 129 ? -12.724 -3.292 5.180 1.00 67.38 129 SER A O 1
ATOM 1053 N N . LEU A 1 130 ? -13.781 -1.960 6.626 1.00 66.81 130 LEU A N 1
ATOM 1054 C CA . LEU A 1 130 ? -13.097 -0.745 6.187 1.00 66.81 130 LEU A CA 1
ATOM 1055 C C . LEU A 1 130 ? -11.597 -0.754 6.544 1.00 66.81 130 LEU A C 1
ATOM 1057 O O . LEU A 1 130 ? -10.800 -0.167 5.822 1.00 66.81 130 LEU A O 1
ATOM 1061 N N . ARG A 1 131 ? -11.188 -1.479 7.596 1.00 66.25 131 ARG A N 1
ATOM 1062 C CA . ARG A 1 131 ? -9.764 -1.687 7.933 1.00 66.25 131 ARG A CA 1
ATOM 1063 C C . ARG A 1 131 ? -9.026 -2.583 6.940 1.00 66.25 131 ARG A C 1
ATOM 1065 O O . ARG A 1 131 ? -7.805 -2.544 6.886 1.00 66.25 131 ARG A O 1
ATOM 1072 N N . GLU A 1 132 ? -9.737 -3.357 6.125 1.00 68.19 132 GLU A N 1
ATOM 1073 C CA . GLU A 1 132 ? -9.134 -4.174 5.061 1.00 68.19 132 GLU A CA 1
ATOM 1074 C C . GLU A 1 132 ? -8.544 -3.305 3.934 1.00 68.19 132 GLU A C 1
ATOM 1076 O O . GLU A 1 132 ? -7.720 -3.764 3.148 1.00 68.19 132 GLU A O 1
ATOM 1081 N N . VAL A 1 133 ? -8.884 -2.009 3.905 1.00 68.19 133 VAL A N 1
ATOM 1082 C CA . VAL A 1 133 ? -8.221 -1.006 3.061 1.00 68.19 133 VAL A CA 1
ATOM 1083 C C . VAL A 1 133 ? -6.717 -0.948 3.330 1.00 68.19 133 VAL A C 1
ATOM 1085 O O . VAL A 1 133 ? -5.959 -0.826 2.372 1.00 68.19 133 VAL A O 1
ATOM 1088 N N . ASP A 1 134 ? -6.274 -1.109 4.583 1.00 64.38 134 ASP A N 1
ATOM 1089 C CA . ASP A 1 134 ? -4.845 -1.147 4.928 1.00 64.38 134 ASP A CA 1
ATOM 1090 C C . ASP A 1 134 ? -4.140 -2.298 4.201 1.00 64.38 134 ASP A C 1
ATOM 1092 O O . ASP A 1 134 ? -3.059 -2.125 3.638 1.00 64.38 134 ASP A O 1
ATOM 1096 N N . THR A 1 135 ? -4.792 -3.461 4.149 1.00 66.88 135 THR A N 1
ATOM 1097 C CA . THR A 1 135 ? -4.308 -4.641 3.430 1.00 66.88 135 THR A CA 1
ATOM 1098 C C . THR A 1 135 ? -4.254 -4.390 1.927 1.00 66.88 135 THR A C 1
ATOM 1100 O O . THR A 1 135 ? -3.226 -4.652 1.312 1.00 66.88 135 THR A O 1
ATOM 1103 N N . PHE A 1 136 ? -5.295 -3.808 1.324 1.00 64.06 136 PHE A N 1
ATOM 1104 C CA . PHE A 1 136 ? -5.278 -3.470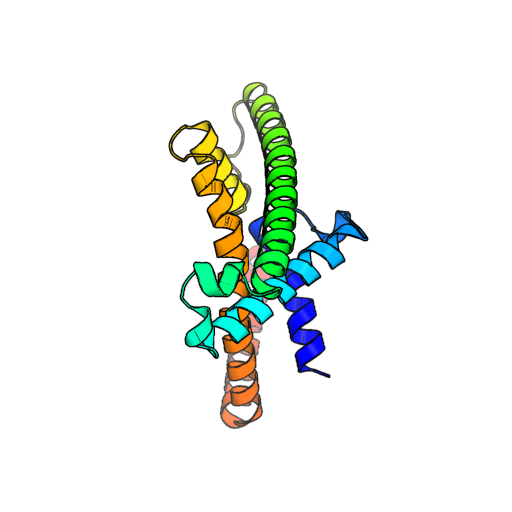 -0.107 1.00 64.06 136 PHE A CA 1
ATOM 1105 C C . PHE A 1 136 ? -4.187 -2.456 -0.467 1.00 64.06 136 PHE A C 1
ATOM 1107 O O . PHE A 1 136 ? -3.531 -2.586 -1.504 1.00 64.06 136 PHE A O 1
ATOM 1114 N N . MET A 1 137 ? -3.980 -1.452 0.386 1.00 62.91 137 MET A N 1
ATOM 1115 C CA . MET A 1 137 ? -2.933 -0.449 0.203 1.00 62.91 137 MET A CA 1
ATOM 1116 C C . MET A 1 137 ? -1.530 -1.042 0.360 1.00 62.91 137 MET A C 1
ATOM 1118 O O . MET A 1 137 ? -0.603 -0.592 -0.312 1.00 62.91 137 MET A O 1
ATOM 1122 N N . PHE A 1 138 ? -1.390 -2.078 1.187 1.00 58.50 138 PHE A N 1
ATOM 1123 C CA . PHE A 1 138 ? -0.153 -2.826 1.376 1.00 58.50 138 PHE A CA 1
ATOM 1124 C C . PHE A 1 138 ? 0.130 -3.803 0.219 1.00 58.50 138 PHE A C 1
ATOM 1126 O O . PHE A 1 138 ? 1.198 -3.756 -0.388 1.00 58.50 138 PHE A O 1
ATOM 1133 N N . GLU A 1 139 ? -0.828 -4.656 -0.146 1.00 62.66 139 GLU A N 1
ATOM 1134 C CA . GLU A 1 139 ? -0.625 -5.786 -1.068 1.00 62.66 139 GLU A CA 1
ATOM 1135 C C . GLU A 1 139 ? -0.524 -5.383 -2.549 1.00 62.66 139 GLU A C 1
ATOM 1137 O O . GLU A 1 139 ? 0.181 -6.031 -3.333 1.00 62.66 139 GLU A O 1
ATOM 1142 N N . GLY A 1 140 ? -1.203 -4.304 -2.954 1.00 59.03 140 GLY A N 1
ATOM 1143 C CA . GLY A 1 140 ? -1.240 -3.881 -4.356 1.00 59.03 140 GLY A CA 1
ATOM 1144 C C . GLY A 1 140 ? 0.072 -3.277 -4.868 1.00 59.03 140 GLY A C 1
ATOM 1145 O O . GLY A 1 140 ? 0.362 -3.349 -6.067 1.00 59.03 140 GLY A O 1
ATOM 1146 N N . HIS A 1 141 ? 0.878 -2.687 -3.980 1.00 65.31 141 HIS A N 1
ATOM 1147 C CA . HIS A 1 141 ? 2.020 -1.870 -4.389 1.00 65.31 141 HIS A CA 1
ATOM 1148 C C . HIS A 1 141 ? 3.273 -2.708 -4.697 1.00 65.31 141 HIS A C 1
ATOM 1150 O O . HIS A 1 141 ? 3.840 -2.574 -5.783 1.00 65.31 141 HIS A O 1
ATOM 1156 N N . ASP A 1 142 ? 3.667 -3.618 -3.801 1.00 63.78 142 ASP A N 1
ATOM 1157 C CA . ASP A 1 142 ? 4.916 -4.385 -3.908 1.00 63.78 142 ASP A CA 1
ATOM 1158 C C . ASP A 1 142 ? 4.917 -5.344 -5.106 1.00 63.78 142 ASP A C 1
ATOM 1160 O O . ASP A 1 142 ? 5.898 -5.451 -5.851 1.00 63.78 142 ASP A O 1
ATOM 1164 N N . THR A 1 143 ? 3.791 -6.019 -5.335 1.00 69.81 143 THR A N 1
ATOM 1165 C CA . THR A 1 143 ? 3.637 -7.002 -6.417 1.00 69.81 143 THR A CA 1
ATOM 1166 C C . THR A 1 143 ? 3.665 -6.334 -7.793 1.00 69.81 143 THR A C 1
ATOM 1168 O O . THR A 1 143 ? 4.411 -6.758 -8.682 1.00 69.81 143 THR A O 1
ATOM 1171 N N . THR A 1 144 ? 2.926 -5.235 -7.957 1.00 72.81 144 THR A N 1
ATOM 1172 C CA . THR A 1 144 ? 2.902 -4.437 -9.192 1.00 72.81 144 THR A CA 1
ATOM 1173 C C . THR A 1 144 ? 4.258 -3.777 -9.447 1.00 72.81 144 THR A C 1
ATOM 1175 O O . THR A 1 144 ? 4.754 -3.786 -10.575 1.00 72.81 144 THR A O 1
ATOM 1178 N N . ALA A 1 145 ? 4.907 -3.256 -8.399 1.00 65.75 145 ALA A N 1
ATOM 1179 C CA . ALA A 1 145 ? 6.232 -2.650 -8.478 1.00 65.75 145 ALA A CA 1
ATOM 1180 C C . ALA A 1 145 ? 7.290 -3.631 -8.986 1.00 65.75 145 ALA A C 1
ATOM 1182 O O . ALA A 1 145 ? 8.081 -3.274 -9.865 1.00 65.75 145 ALA A O 1
ATOM 1183 N N . ALA A 1 146 ? 7.298 -4.850 -8.441 1.00 71.75 146 ALA A N 1
ATOM 1184 C CA . ALA A 1 146 ? 8.176 -5.919 -8.890 1.00 71.75 146 ALA A CA 1
ATOM 1185 C C . ALA A 1 146 ? 7.870 -6.300 -10.345 1.00 71.75 146 ALA A C 1
ATOM 1187 O O . ALA A 1 146 ? 8.795 -6.403 -11.150 1.00 71.75 146 ALA A O 1
ATOM 1188 N N . GLY A 1 147 ? 6.589 -6.434 -10.701 1.00 78.12 147 GLY A N 1
ATOM 1189 C CA . GLY A 1 147 ? 6.148 -6.705 -12.070 1.00 78.12 147 GLY A CA 1
ATOM 1190 C C . GLY A 1 147 ? 6.669 -5.673 -13.073 1.00 78.12 147 GLY A C 1
ATOM 1191 O O . GLY A 1 147 ? 7.269 -6.046 -14.081 1.00 78.12 147 GLY A O 1
ATOM 1192 N N . ILE A 1 148 ? 6.523 -4.380 -12.771 1.00 82.06 148 ILE A N 1
ATOM 1193 C CA . ILE A 1 148 ? 7.041 -3.285 -13.604 1.00 82.06 148 ILE A CA 1
ATOM 1194 C C . ILE A 1 148 ? 8.567 -3.347 -13.695 1.00 82.06 148 ILE A C 1
ATOM 1196 O O . ILE A 1 148 ? 9.105 -3.262 -14.796 1.00 82.06 148 ILE A O 1
ATOM 1200 N N . ASN A 1 149 ? 9.273 -3.546 -12.577 1.00 77.50 149 ASN A N 1
ATOM 1201 C CA . ASN A 1 149 ? 10.738 -3.605 -12.587 1.00 77.50 149 ASN A CA 1
ATOM 1202 C C . ASN A 1 149 ? 11.260 -4.758 -13.447 1.00 77.50 149 ASN A C 1
ATOM 1204 O O . ASN A 1 149 ? 12.164 -4.555 -14.255 1.00 77.50 149 ASN A O 1
ATOM 1208 N N . TRP A 1 150 ? 10.676 -5.949 -13.319 1.00 83.94 150 TRP A N 1
ATOM 1209 C CA . TRP A 1 150 ? 11.038 -7.090 -14.159 1.00 83.94 150 TRP A CA 1
ATOM 1210 C C . TRP A 1 150 ? 10.683 -6.854 -15.624 1.00 83.94 150 TRP A C 1
ATOM 1212 O O . TRP A 1 150 ? 11.484 -7.159 -16.503 1.00 83.94 150 TRP A O 1
ATOM 1222 N N . THR A 1 151 ? 9.522 -6.259 -15.891 1.00 88.44 151 THR A N 1
ATOM 1223 C CA . THR A 1 151 ? 9.095 -5.918 -17.252 1.00 88.44 151 THR A CA 1
ATOM 1224 C C . THR A 1 151 ? 10.079 -4.948 -17.903 1.00 88.44 151 THR A C 1
ATOM 1226 O O . THR A 1 151 ? 10.575 -5.223 -18.992 1.00 88.44 151 THR A O 1
ATOM 1229 N N . LEU A 1 152 ? 10.442 -3.860 -17.218 1.00 85.75 152 LEU A N 1
ATOM 1230 C CA . LEU A 1 152 ? 11.426 -2.886 -17.698 1.00 85.75 152 LEU A CA 1
ATOM 1231 C C . LEU A 1 152 ? 12.810 -3.510 -17.876 1.00 85.75 152 LEU A C 1
ATOM 1233 O O . LEU A 1 152 ? 13.474 -3.243 -18.876 1.00 85.75 152 LEU A O 1
ATOM 1237 N N . TYR A 1 153 ? 13.230 -4.369 -16.944 1.00 87.12 153 TYR A N 1
ATOM 1238 C CA . TYR A 1 153 ? 14.479 -5.113 -17.063 1.00 87.12 153 TYR A CA 1
ATOM 1239 C C . TYR A 1 153 ? 14.506 -5.958 -18.341 1.00 87.12 153 TYR A C 1
ATOM 1241 O O . TYR A 1 153 ? 15.469 -5.888 -19.102 1.00 87.12 153 TYR A O 1
ATOM 1249 N N . PHE A 1 154 ? 13.438 -6.710 -18.619 1.00 89.06 154 PHE A N 1
ATOM 1250 C CA . PHE A 1 154 ? 13.357 -7.524 -19.828 1.00 89.06 154 PHE A CA 1
ATOM 1251 C C . PHE A 1 154 ? 13.255 -6.684 -21.102 1.00 89.06 154 PHE A C 1
ATOM 1253 O O . PHE A 1 154 ? 13.900 -7.020 -22.091 1.00 89.06 154 PHE A O 1
ATOM 1260 N N . ILE A 1 155 ? 12.528 -5.566 -21.083 1.00 91.69 155 ILE A N 1
ATOM 1261 C CA . ILE A 1 155 ? 12.491 -4.634 -22.217 1.00 91.69 155 ILE A CA 1
ATOM 1262 C C . ILE A 1 155 ? 13.906 -4.121 -22.523 1.00 91.69 155 ILE A C 1
ATOM 1264 O O . ILE A 1 155 ? 14.343 -4.193 -23.668 1.00 91.69 155 ILE A O 1
ATOM 1268 N N . ALA A 1 156 ? 14.651 -3.681 -21.506 1.00 87.62 156 ALA A N 1
ATOM 1269 C CA . ALA A 1 156 ? 16.015 -3.182 -21.677 1.00 87.62 156 ALA A CA 1
ATOM 1270 C C . ALA A 1 156 ? 17.009 -4.276 -22.114 1.00 87.62 156 ALA A C 1
ATOM 1272 O O . ALA A 1 156 ? 17.937 -4.006 -22.874 1.00 87.62 156 ALA A O 1
ATOM 1273 N N . ALA A 1 157 ? 16.821 -5.515 -21.652 1.00 92.31 157 ALA A N 1
ATOM 1274 C CA . ALA A 1 157 ? 17.669 -6.649 -22.016 1.00 92.31 157 ALA A CA 1
ATOM 1275 C C . ALA A 1 157 ? 17.443 -7.145 -23.458 1.00 92.31 157 ALA A C 1
ATOM 1277 O O . ALA A 1 157 ? 18.334 -7.779 -24.028 1.00 92.31 157 ALA A O 1
ATOM 1278 N N . TYR A 1 158 ? 16.286 -6.855 -24.064 1.00 94.12 158 TYR A N 1
ATOM 1279 C CA . TYR A 1 158 ? 15.920 -7.323 -25.402 1.00 94.12 158 TYR A CA 1
ATOM 1280 C C . TYR A 1 158 ? 15.585 -6.156 -26.350 1.00 94.12 158 TYR A C 1
ATOM 1282 O O . TYR A 1 158 ? 14.414 -5.816 -26.532 1.00 94.12 158 TYR A O 1
ATOM 1290 N N . PRO A 1 159 ? 16.584 -5.599 -27.067 1.00 92.88 159 PRO A N 1
ATOM 1291 C CA . PRO A 1 159 ? 16.401 -4.418 -27.921 1.00 92.88 159 PRO A CA 1
ATOM 1292 C C . PRO A 1 159 ? 15.336 -4.571 -29.015 1.00 92.88 159 PRO A C 1
ATOM 1294 O O . PRO A 1 159 ? 14.686 -3.603 -29.396 1.00 92.88 159 PRO A O 1
ATOM 1297 N N . HIS A 1 160 ? 15.132 -5.790 -29.520 1.00 93.56 160 HIS A N 1
ATOM 1298 C CA . HIS A 1 160 ? 14.097 -6.076 -30.516 1.00 93.56 160 HIS A CA 1
ATOM 1299 C C . HIS A 1 160 ? 12.676 -5.958 -29.937 1.00 93.56 160 HIS A C 1
ATOM 1301 O O . HIS A 1 160 ? 11.778 -5.488 -30.630 1.00 93.56 160 HIS A O 1
ATOM 1307 N N . VAL A 1 161 ? 12.479 -6.337 -28.667 1.00 92.50 161 VAL A N 1
ATOM 1308 C CA . VAL A 1 161 ? 11.213 -6.149 -27.942 1.00 92.50 161 VAL A CA 1
ATOM 1309 C C . VAL A 1 161 ? 11.005 -4.670 -27.647 1.00 92.50 161 VAL A C 1
ATOM 1311 O O . VAL A 1 161 ? 9.925 -4.150 -27.904 1.00 92.50 161 VAL A O 1
ATOM 1314 N N . GLN A 1 162 ? 12.045 -3.975 -27.175 1.00 92.69 162 GLN A N 1
ATOM 1315 C CA . GLN A 1 162 ? 11.979 -2.538 -26.909 1.00 92.69 162 GLN A CA 1
ATOM 1316 C C . GLN A 1 162 ? 11.589 -1.736 -28.153 1.00 92.69 162 GLN A C 1
ATOM 1318 O O . GLN A 1 162 ? 10.716 -0.877 -28.071 1.00 92.69 162 GLN A O 1
ATOM 1323 N N . LYS A 1 163 ? 12.204 -2.032 -29.303 1.00 93.75 163 LYS A N 1
ATOM 1324 C CA . LYS A 1 163 ? 11.908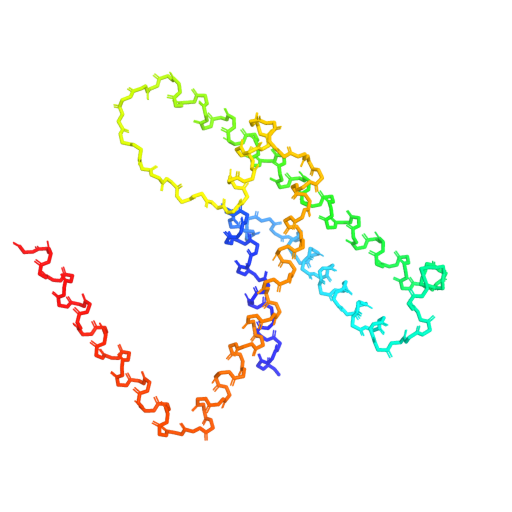 -1.337 -30.557 1.00 93.75 163 LYS A CA 1
ATOM 1325 C C . LYS A 1 163 ? 10.462 -1.562 -31.005 1.00 93.75 163 LYS A C 1
ATOM 1327 O O . LYS A 1 163 ? 9.780 -0.603 -31.337 1.00 93.75 163 LYS A O 1
ATOM 1332 N N . LYS A 1 164 ? 9.981 -2.806 -30.943 1.00 93.88 164 LYS A N 1
ATOM 1333 C CA . LYS A 1 164 ? 8.591 -3.130 -31.280 1.00 93.88 164 LYS A CA 1
ATOM 1334 C C . LYS A 1 164 ? 7.594 -2.430 -30.347 1.00 93.88 164 LYS A C 1
ATOM 1336 O O . LYS A 1 164 ? 6.593 -1.903 -30.809 1.00 93.88 164 LYS A O 1
ATOM 1341 N N . LEU A 1 165 ? 7.887 -2.393 -29.046 1.00 91.62 165 LEU A N 1
ATOM 1342 C CA . LEU A 1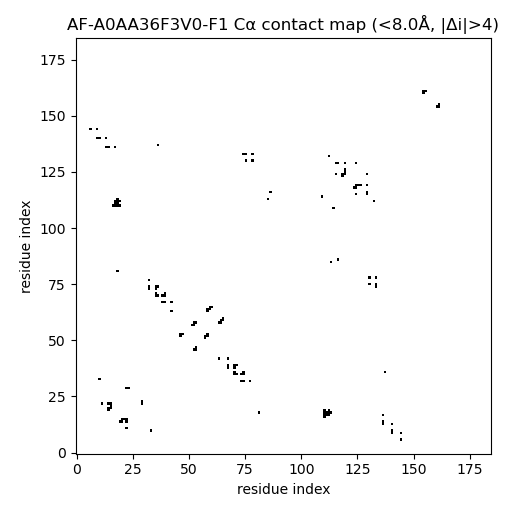 165 ? 7.056 -1.694 -28.063 1.00 91.62 165 LEU A CA 1
ATOM 1343 C C . LEU A 1 165 ? 6.993 -0.185 -28.348 1.00 91.62 165 LEU A C 1
ATOM 1345 O O . LEU A 1 165 ? 5.932 0.414 -28.231 1.00 91.62 165 LEU A O 1
ATOM 1349 N N . GLN A 1 166 ? 8.119 0.428 -28.723 1.00 91.56 166 GLN A N 1
ATOM 1350 C CA . GLN A 1 166 ? 8.167 1.844 -29.101 1.00 91.56 166 GLN A CA 1
ATOM 1351 C C . GLN A 1 166 ? 7.324 2.123 -30.348 1.00 91.56 166 GLN A C 1
ATOM 1353 O O . GLN A 1 166 ? 6.529 3.054 -30.328 1.00 91.56 166 GLN A O 1
ATOM 1358 N N . GLU A 1 167 ? 7.433 1.280 -31.379 1.00 94.06 167 GLU A N 1
ATOM 1359 C CA . GLU A 1 167 ? 6.616 1.384 -32.596 1.00 94.06 167 GLU A CA 1
ATOM 1360 C C . GLU A 1 167 ? 5.110 1.300 -32.277 1.00 94.06 167 GLU A C 1
ATOM 1362 O O . GLU A 1 167 ? 4.345 2.157 -32.711 1.00 94.06 167 GLU A O 1
ATOM 1367 N N . GLU A 1 168 ? 4.681 0.341 -31.446 1.00 93.38 168 GLU A N 1
ATOM 1368 C CA . GLU A 1 168 ? 3.270 0.204 -31.039 1.00 93.38 168 GLU A CA 1
ATOM 1369 C C . GLU A 1 168 ? 2.752 1.424 -30.256 1.00 93.38 168 GLU A C 1
ATOM 1371 O O . GLU A 1 168 ? 1.607 1.852 -30.436 1.00 93.38 168 GLU A O 1
ATOM 1376 N N . VAL A 1 169 ? 3.584 1.991 -29.378 1.00 91.56 169 VAL A N 1
ATOM 1377 C CA . VAL A 1 169 ? 3.231 3.178 -28.589 1.00 91.56 169 VAL A CA 1
ATOM 1378 C C . VAL A 1 169 ? 3.130 4.415 -29.482 1.00 91.56 169 VAL A C 1
ATOM 1380 O O . VAL A 1 169 ? 2.152 5.159 -29.374 1.00 91.56 169 VAL A O 1
ATOM 1383 N N . ASP A 1 170 ? 4.095 4.624 -30.375 1.00 91.38 170 ASP A N 1
ATOM 1384 C CA . ASP A 1 170 ? 4.101 5.750 -31.311 1.00 91.38 170 ASP A CA 1
ATOM 1385 C C . ASP A 1 170 ? 2.886 5.692 -32.251 1.00 91.38 170 ASP A C 1
ATOM 1387 O O . ASP A 1 170 ? 2.180 6.693 -32.406 1.00 91.38 170 ASP A O 1
ATOM 1391 N N . ASP A 1 171 ? 2.566 4.511 -32.789 1.00 91.31 171 ASP A N 1
ATOM 1392 C CA . ASP A 1 171 ? 1.381 4.293 -33.624 1.00 91.31 171 ASP A CA 1
ATOM 1393 C C . ASP A 1 171 ? 0.085 4.618 -32.866 1.00 91.31 171 ASP A C 1
ATOM 1395 O O . ASP A 1 171 ? -0.794 5.316 -33.387 1.00 91.31 171 ASP A O 1
ATOM 1399 N N . PHE A 1 172 ? -0.033 4.178 -31.608 1.00 90.94 172 PHE A N 1
ATOM 1400 C CA . PHE A 1 172 ? -1.189 4.502 -30.773 1.00 90.94 172 PHE A CA 1
ATOM 1401 C C . PHE A 1 172 ? -1.338 6.012 -30.554 1.00 90.94 172 PHE A C 1
ATOM 1403 O O . PHE A 1 172 ? -2.443 6.545 -30.690 1.00 90.94 172 PHE A O 1
ATOM 1410 N N . TYR A 1 173 ? -0.251 6.725 -30.241 1.00 84.75 173 TYR A N 1
ATOM 1411 C CA . TYR A 1 173 ? -0.305 8.172 -30.021 1.00 84.75 173 TYR A CA 1
ATOM 1412 C C . TYR A 1 173 ? -0.645 8.944 -31.297 1.00 84.75 173 TYR A C 1
ATOM 1414 O O . TYR A 1 173 ? -1.416 9.903 -31.233 1.00 84.75 173 TYR A O 1
ATOM 1422 N N . VAL A 1 174 ? -0.147 8.514 -32.457 1.00 83.50 174 VAL A N 1
ATOM 1423 C CA . VAL A 1 174 ? -0.516 9.104 -33.753 1.00 83.50 174 VAL A CA 1
ATOM 1424 C C . VAL A 1 174 ? -2.018 8.949 -34.008 1.00 83.50 174 VAL A C 1
ATOM 1426 O O . VAL A 1 174 ? -2.690 9.927 -34.349 1.00 83.50 174 VAL A O 1
ATOM 1429 N N . VAL A 1 175 ? -2.570 7.755 -33.777 1.00 82.94 175 VAL A N 1
ATOM 1430 C CA . VAL A 1 175 ? -4.011 7.489 -33.917 1.00 82.94 175 VAL A CA 1
ATOM 1431 C C . VAL A 1 175 ? -4.830 8.303 -32.912 1.00 82.94 175 VAL A C 1
ATOM 1433 O O . VAL A 1 175 ? -5.839 8.905 -33.281 1.00 82.94 175 VAL A O 1
ATOM 1436 N N . LEU A 1 176 ? -4.392 8.384 -31.654 1.00 83.25 176 LEU A N 1
ATOM 1437 C CA . LEU A 1 176 ? -5.082 9.138 -30.608 1.00 83.25 176 LEU A CA 1
ATOM 1438 C C . LEU A 1 176 ? -5.134 10.639 -30.925 1.00 83.25 176 LEU A C 1
ATOM 1440 O O . LEU A 1 176 ? -6.192 11.256 -30.800 1.00 83.25 176 LEU A O 1
ATOM 1444 N N . ILE A 1 177 ? -4.021 11.220 -31.382 1.00 81.75 177 ILE A N 1
ATOM 1445 C CA . ILE A 1 177 ? -3.946 12.629 -31.798 1.00 81.75 177 ILE A CA 1
ATOM 1446 C C . ILE A 1 177 ? -4.884 12.894 -32.980 1.00 81.75 177 ILE A C 1
ATOM 1448 O O . ILE A 1 177 ? -5.531 13.943 -33.031 1.00 81.75 177 ILE A O 1
ATOM 1452 N N . PHE A 1 178 ? -4.988 11.949 -33.916 1.00 80.06 178 PHE A N 1
ATOM 1453 C CA . PHE A 1 178 ? -5.896 12.056 -35.055 1.00 80.06 178 PHE A CA 1
ATOM 1454 C C . PHE A 1 178 ? -7.369 12.022 -34.621 1.00 80.06 178 PHE A C 1
ATOM 1456 O O . PHE A 1 178 ? -8.151 12.873 -35.042 1.00 80.06 178 PHE A O 1
ATOM 1463 N N . ILE A 1 179 ? -7.737 11.106 -33.719 1.00 79.94 179 ILE A N 1
ATOM 1464 C CA . ILE A 1 179 ? -9.088 11.021 -33.140 1.00 79.94 179 ILE A CA 1
ATOM 1465 C C . ILE A 1 179 ? -9.432 12.295 -32.358 1.00 79.94 179 ILE A C 1
ATOM 1467 O O . ILE A 1 179 ? -10.535 12.820 -32.490 1.00 79.94 179 ILE A O 1
ATOM 1471 N N . MET A 1 180 ? -8.494 12.819 -31.565 1.00 78.69 180 MET A N 1
ATOM 1472 C CA . MET A 1 180 ? -8.698 14.058 -30.810 1.00 78.69 180 MET A CA 1
ATOM 1473 C C . MET A 1 180 ? -8.910 15.261 -31.735 1.00 78.69 180 MET A C 1
ATOM 1475 O O . MET A 1 180 ? -9.851 16.019 -31.525 1.00 78.69 180 MET A O 1
ATOM 1479 N N . ARG A 1 181 ? -8.118 15.394 -32.808 1.00 76.88 181 ARG A N 1
ATOM 1480 C CA . ARG A 1 181 ? -8.313 16.448 -33.821 1.00 76.88 181 ARG A CA 1
ATOM 1481 C C . ARG A 1 181 ? -9.642 16.330 -34.569 1.00 76.88 181 ARG A C 1
ATOM 1483 O O . ARG A 1 181 ? -10.256 17.350 -34.857 1.00 76.88 181 ARG A O 1
ATOM 1490 N N . ALA A 1 182 ? -10.083 15.111 -34.875 1.00 71.44 182 ALA A N 1
ATOM 1491 C CA . ALA A 1 182 ? -11.345 14.866 -35.571 1.00 71.44 182 ALA A CA 1
ATOM 1492 C C . ALA A 1 182 ? -12.587 15.130 -34.700 1.00 71.44 182 ALA A C 1
ATOM 1494 O O . ALA A 1 182 ? -13.664 15.344 -35.240 1.00 71.44 182 ALA A O 1
ATOM 1495 N N . ARG A 1 183 ? -12.452 15.111 -33.367 1.00 73.50 183 ARG A N 1
ATOM 1496 C CA . ARG A 1 183 ? -13.537 15.431 -32.425 1.00 73.50 183 ARG A CA 1
ATOM 1497 C C . ARG A 1 183 ? -13.752 16.939 -32.244 1.00 73.50 183 ARG A C 1
ATOM 1499 O O . ARG A 1 183 ? -14.859 17.346 -31.913 1.00 73.50 183 ARG A O 1
ATOM 1506 N N . ASP A 1 184 ? -12.705 17.737 -32.444 1.00 66.31 184 ASP A N 1
ATOM 1507 C CA . ASP A 1 184 ? -12.730 19.196 -32.267 1.00 66.31 184 ASP A CA 1
ATOM 1508 C C . ASP A 1 184 ? -13.032 19.960 -33.584 1.00 66.31 184 ASP A C 1
ATOM 1510 O O . ASP A 1 184 ? -12.956 21.190 -33.608 1.00 66.31 184 ASP A O 1
ATOM 1514 N N . SER A 1 185 ? -13.356 19.243 -34.673 1.00 55.72 185 SER A N 1
ATOM 1515 C CA . SER A 1 185 ? -13.742 19.773 -36.000 1.00 55.72 185 SER A CA 1
ATOM 1516 C C . SER A 1 185 ? -15.223 19.535 -36.279 1.00 55.72 185 SER A C 1
ATOM 1518 O O . SER A 1 185 ? -15.853 20.426 -36.890 1.00 55.72 185 SER A O 1
#

Nearest PDB structures (foldseek):
  6c94-assembly1_A  TM=7.539E-01  e=3.311E-05  Oryctolagus cuniculus
  6c93-assembly1_A  TM=7.505E-01  e=9.909E-05  Oryctolagus cuniculus
  5t6q-assembly1_A  TM=6.761E-01  e=3.311E-05  Oryctolagus cuniculus

pLDDT: mean 71.15, std 15.93, range [26.64, 94.12]

Mean predicted aligned error: 13.08 Å

Secondary structure (DSSP, 8-state):
-HHHHHHHHHHHHHHHHHHSS-GGGGTTHHHHHHHHHHHHHHHHHHHHH-GGG-SHHHHHHSHHHHHHHHHHHHHHHHHHHHHHHHHHHHHHHHHHHHSS-SS--------HHHHHHHHHHTTSS-HHHHTHHHHHHHHHHHHHHHHHHHHHHHHHH-HHHHHHHHHHHHHHHHHHHHHHHHH--

Radius of gyration: 21.97 Å; Cα contacts (8 Å, |Δi|>4): 80; chains: 1; bounding box: 53×41×59 Å

Foldseek 3Di:
DVVVVLLVVLLQVLCCQQLVHNPVVPPPVSVLLSVLLVLLVVLVVVCVVPVVCPPPVNVCVDPSNVSNVVSVVSNVVVLVVSLVVVLVVVVVVVVVDVVDPDDDPPVPPQRNLNVVSVCVVVVNDDVVVSVCSSVVSNPVRPVVSVVVVVVVVVLVVDVVNVVVVVVVVVVVVVVVVVVVVVVVD